Protein AF-A0A385SXF6-F1 (afdb_monomer_lite)

pLDDT: mean 89.98, std 8.84, range [36.78, 98.12]

Radius of gyration: 56.35 Å; chains: 1; bounding box: 109×33×153 Å

Organism: NCBI:txid2321403

Sequence (289 aa):
MGDSRAIEYFFLRTLLRISLAGASLILVSDIIFYMQDTLSIIIDVIIVGACGLSYLLMHKSYTTSVLITTGFTLSSMIWQCLAVPMNTTTSMAIILIVGFIFSVLLRGVLMRVMHGITCASIAGIFILQMQKPELRVAKEPSEVLTMGITYLVLYFILTYITWMLKSRYDTVNHALHNANQELVEKANEIEAQNEELLQGQENLNAMNRNLEQLVMDRTAKVHAQNEMLLKYTYTNAHHLRGPVARLLGLVNLYRMDQDNAAFFFEKVEDQAKEIDDVVRQINQELGSV

Structure (mmCIF, N/CA/C/O backbone):
data_AF-A0A385SXF6-F1
#
_entry.id   AF-A0A385SXF6-F1
#
loop_
_atom_site.group_PDB
_atom_site.id
_atom_site.type_symbol
_atom_site.label_atom_id
_atom_site.label_alt_id
_atom_site.label_comp_id
_atom_site.label_asym_id
_atom_site.label_entity_id
_atom_site.label_seq_id
_atom_site.pdbx_PDB_ins_code
_atom_site.Cartn_x
_atom_site.Cartn_y
_atom_site.Cartn_z
_atom_site.occupancy
_atom_site.B_iso_or_equiv
_atom_site.auth_seq_id
_atom_site.auth_comp_id
_atom_site.auth_asym_id
_atom_site.auth_atom_id
_atom_site.pdbx_PDB_model_num
ATOM 1 N N . MET A 1 1 ? -2.355 -12.869 4.656 1.00 36.78 1 MET A N 1
ATOM 2 C CA . MET A 1 1 ? -1.078 -12.577 3.965 1.00 36.78 1 MET A CA 1
ATOM 3 C C . MET A 1 1 ? -1.391 -11.684 2.778 1.00 36.78 1 MET A C 1
ATOM 5 O O . MET A 1 1 ? -1.778 -12.189 1.733 1.00 36.78 1 MET A O 1
ATOM 9 N N . GLY A 1 2 ? -1.342 -10.365 2.978 1.00 42.44 2 GLY A N 1
ATOM 10 C CA . GLY A 1 2 ? -1.499 -9.405 1.887 1.00 42.44 2 GLY A CA 1
ATOM 11 C C . GLY A 1 2 ? -0.372 -9.606 0.883 1.00 42.44 2 GLY A C 1
ATOM 12 O O . GLY A 1 2 ? 0.784 -9.767 1.276 1.00 42.44 2 GLY A O 1
ATOM 13 N N . ASP A 1 3 ? -0.723 -9.685 -0.395 1.00 53.28 3 ASP A N 1
ATOM 14 C CA . ASP A 1 3 ? 0.221 -9.922 -1.477 1.00 53.28 3 ASP A CA 1
ATOM 15 C C . ASP A 1 3 ? 1.226 -8.764 -1.527 1.00 53.28 3 ASP A C 1
ATOM 17 O O . ASP A 1 3 ? 0.946 -7.689 -2.060 1.00 53.28 3 ASP A O 1
ATOM 21 N N . SER A 1 4 ? 2.406 -8.971 -0.933 1.00 59.25 4 SER A N 1
ATOM 22 C CA . SER A 1 4 ? 3.493 -7.985 -0.856 1.00 59.25 4 SER A CA 1
ATOM 23 C C . SER A 1 4 ? 3.952 -7.496 -2.238 1.00 59.25 4 SER A C 1
ATOM 25 O O . SER A 1 4 ? 4.770 -6.580 -2.313 1.00 59.25 4 SER A O 1
ATOM 27 N N . ARG A 1 5 ? 3.450 -8.093 -3.329 1.00 67.25 5 ARG A N 1
ATOM 28 C CA . ARG A 1 5 ? 3.733 -7.706 -4.712 1.00 67.25 5 ARG A CA 1
ATOM 29 C C . ARG A 1 5 ? 2.516 -7.201 -5.483 1.00 67.25 5 ARG A C 1
ATOM 31 O O . ARG A 1 5 ? 2.652 -6.986 -6.682 1.00 67.25 5 ARG A O 1
ATOM 38 N N . ALA A 1 6 ? 1.365 -6.948 -4.855 1.00 75.88 6 ALA A N 1
ATOM 39 C CA . ALA A 1 6 ? 0.162 -6.498 -5.570 1.00 75.88 6 ALA A CA 1
ATOM 40 C C . ALA A 1 6 ? 0.419 -5.249 -6.439 1.00 75.88 6 ALA A C 1
ATOM 42 O O . ALA A 1 6 ? -0.020 -5.170 -7.585 1.00 75.88 6 ALA A O 1
ATOM 43 N N . ILE A 1 7 ? 1.198 -4.301 -5.914 1.00 80.69 7 ILE A N 1
ATOM 44 C CA . ILE A 1 7 ? 1.550 -3.045 -6.593 1.00 80.69 7 ILE A CA 1
ATOM 45 C C . ILE A 1 7 ? 2.581 -3.294 -7.699 1.00 80.69 7 ILE A C 1
ATOM 47 O O . ILE A 1 7 ? 2.426 -2.791 -8.807 1.00 80.69 7 ILE A O 1
ATOM 51 N N . GLU A 1 8 ? 3.604 -4.107 -7.431 1.00 86.94 8 GLU A N 1
ATOM 52 C CA . GLU A 1 8 ? 4.617 -4.491 -8.423 1.00 86.94 8 GLU A CA 1
ATOM 53 C C . GLU A 1 8 ? 3.977 -5.235 -9.608 1.00 86.94 8 GLU A C 1
ATOM 55 O O . GLU A 1 8 ? 4.247 -4.932 -10.771 1.00 86.94 8 GLU A O 1
ATOM 60 N N . TYR A 1 9 ? 3.053 -6.150 -9.320 1.00 89.00 9 TYR A N 1
ATOM 61 C CA . TYR A 1 9 ? 2.275 -6.883 -10.310 1.00 89.00 9 TYR A CA 1
ATOM 62 C C . TYR A 1 9 ? 1.346 -5.962 -11.111 1.00 89.00 9 TYR A C 1
ATOM 64 O O . TYR A 1 9 ? 1.304 -6.039 -12.341 1.00 89.00 9 TYR A O 1
ATOM 72 N N . PHE A 1 10 ? 0.628 -5.058 -10.435 1.00 89.38 10 PHE A N 1
ATOM 73 C CA . PHE A 1 10 ? -0.203 -4.044 -11.086 1.00 89.38 10 PHE A CA 1
ATOM 74 C C . PHE A 1 10 ? 0.621 -3.155 -12.026 1.00 89.38 10 PHE A C 1
ATOM 76 O O . PHE A 1 10 ? 0.218 -2.920 -13.172 1.00 89.38 10 PHE A O 1
ATOM 83 N N . PHE A 1 11 ? 1.790 -2.704 -11.568 1.00 90.25 11 PHE A N 1
ATOM 84 C CA . PHE A 1 11 ? 2.700 -1.886 -12.358 1.00 90.25 11 PHE A CA 1
ATOM 85 C C . PHE A 1 11 ? 3.204 -2.649 -13.582 1.00 90.25 11 PHE A C 1
ATOM 87 O O . PHE A 1 11 ? 3.072 -2.146 -14.693 1.00 90.25 11 PHE A O 1
ATOM 94 N N . LEU A 1 12 ? 3.701 -3.881 -13.416 1.00 93.12 12 LEU A N 1
ATOM 95 C CA . LEU A 1 12 ? 4.170 -4.707 -14.532 1.00 93.12 12 LEU A CA 1
ATOM 96 C C . LEU A 1 12 ? 3.063 -4.965 -15.559 1.00 93.12 12 LEU A C 1
ATOM 98 O O . LEU A 1 12 ? 3.300 -4.847 -16.759 1.00 93.12 12 LEU A O 1
ATOM 102 N N . ARG A 1 13 ? 1.844 -5.277 -15.112 1.00 93.62 13 ARG A N 1
ATOM 103 C CA . ARG A 1 13 ? 0.708 -5.508 -16.014 1.00 93.62 13 ARG A CA 1
ATOM 104 C C . ARG A 1 13 ? 0.369 -4.264 -16.829 1.00 93.62 13 ARG A C 1
ATOM 106 O O . ARG A 1 13 ? 0.098 -4.367 -18.025 1.00 93.62 13 ARG A O 1
ATOM 113 N N . THR A 1 14 ? 0.354 -3.105 -16.178 1.00 92.88 14 THR A N 1
ATOM 114 C CA . THR A 1 14 ? 0.066 -1.819 -16.823 1.00 92.88 14 THR A CA 1
ATOM 115 C C . THR A 1 14 ? 1.175 -1.456 -17.805 1.00 92.88 14 THR A C 1
ATOM 117 O O . THR A 1 14 ? 0.891 -1.140 -18.958 1.00 92.88 14 THR A O 1
ATOM 120 N N . LEU A 1 15 ? 2.430 -1.611 -17.380 1.00 94.00 15 LEU A N 1
ATOM 121 C CA . LEU A 1 15 ? 3.614 -1.403 -18.202 1.00 94.00 15 LEU A CA 1
ATOM 122 C C . LEU A 1 15 ? 3.579 -2.279 -19.455 1.00 94.00 15 LEU A C 1
ATOM 124 O O . LEU A 1 15 ? 3.678 -1.751 -20.550 1.00 94.00 15 LEU A O 1
ATOM 128 N N . LEU A 1 16 ? 3.375 -3.593 -19.325 1.00 93.94 16 LEU A N 1
ATOM 129 C CA . LEU A 1 16 ? 3.356 -4.507 -20.471 1.00 93.94 16 LEU A CA 1
ATOM 130 C C . LEU A 1 16 ? 2.253 -4.170 -21.474 1.00 93.94 16 LEU A C 1
ATOM 132 O O . LEU A 1 16 ? 2.480 -4.281 -22.672 1.00 93.94 16 LEU A O 1
ATOM 136 N N . ARG A 1 17 ? 1.076 -3.729 -21.017 1.00 93.81 17 ARG A N 1
ATOM 137 C CA . ARG A 1 17 ? -0.006 -3.299 -21.918 1.00 93.81 17 ARG A CA 1
ATOM 138 C C . ARG A 1 17 ? 0.375 -2.058 -22.714 1.00 93.81 17 ARG A C 1
ATOM 140 O O . ARG A 1 17 ? 0.174 -2.035 -23.925 1.00 93.81 17 ARG A O 1
ATOM 147 N N . ILE A 1 18 ? 0.924 -1.052 -22.034 1.00 94.31 18 ILE A N 1
ATOM 148 C CA . ILE A 1 18 ? 1.361 0.194 -22.670 1.00 94.31 18 ILE A CA 1
ATOM 149 C C . ILE A 1 18 ? 2.528 -0.088 -23.620 1.00 94.31 18 ILE A C 1
ATOM 151 O O . ILE A 1 18 ? 2.486 0.340 -24.768 1.00 94.31 18 ILE A O 1
ATOM 155 N N . SER A 1 19 ? 3.523 -0.861 -23.182 1.00 92.44 19 SER A N 1
ATOM 156 C CA . SER A 1 19 ? 4.685 -1.230 -23.993 1.00 92.44 19 SER A CA 1
ATOM 157 C C . SER A 1 19 ? 4.305 -2.076 -25.204 1.00 92.44 19 SER A C 1
ATOM 159 O O . SER A 1 19 ? 4.838 -1.836 -26.279 1.00 92.44 19 SER A O 1
ATOM 161 N N . LEU A 1 20 ? 3.367 -3.023 -25.079 1.00 94.19 20 LEU A N 1
ATOM 162 C CA . LEU A 1 20 ? 2.892 -3.819 -26.214 1.00 94.19 20 LEU A CA 1
ATOM 163 C C . LEU A 1 20 ? 2.184 -2.933 -27.245 1.00 94.19 20 LEU A C 1
ATOM 165 O O . LEU A 1 20 ? 2.472 -3.040 -28.434 1.00 94.19 20 LEU A O 1
ATOM 169 N N . ALA A 1 21 ? 1.290 -2.044 -26.801 1.00 94.00 21 ALA A N 1
ATOM 170 C CA . ALA A 1 21 ? 0.590 -1.119 -27.690 1.00 94.00 21 ALA A CA 1
ATOM 171 C C . ALA A 1 21 ? 1.564 -0.145 -28.373 1.00 94.00 21 ALA A C 1
ATOM 173 O O . ALA A 1 21 ? 1.519 0.015 -29.590 1.00 94.00 21 ALA A O 1
ATOM 174 N N . GLY A 1 22 ? 2.476 0.452 -27.601 1.00 92.69 22 GLY A N 1
ATOM 175 C CA . GLY A 1 22 ? 3.484 1.384 -28.099 1.00 92.69 22 GLY A CA 1
ATOM 176 C C . GLY A 1 22 ? 4.456 0.729 -29.077 1.00 92.69 22 GLY A C 1
ATOM 177 O O . GLY A 1 22 ? 4.603 1.212 -30.192 1.00 92.69 22 GLY A O 1
ATOM 178 N N . ALA A 1 23 ? 5.063 -0.402 -28.712 1.00 91.38 23 ALA A N 1
ATOM 179 C CA . ALA A 1 23 ? 6.002 -1.108 -29.584 1.00 91.38 23 ALA A CA 1
ATOM 180 C C . ALA A 1 23 ? 5.323 -1.648 -30.853 1.00 91.38 23 ALA A C 1
ATOM 182 O O . ALA A 1 23 ? 5.926 -1.631 -31.919 1.00 91.38 23 ALA A O 1
ATOM 183 N N . SER A 1 24 ? 4.050 -2.060 -30.777 1.00 93.19 24 SER A N 1
ATOM 184 C CA . SER A 1 24 ? 3.292 -2.458 -31.973 1.00 93.19 24 SER A CA 1
ATOM 185 C C . SER A 1 24 ? 3.036 -1.272 -32.906 1.00 93.19 24 SER A C 1
ATOM 187 O O . SER A 1 24 ? 3.092 -1.432 -34.121 1.00 93.19 24 SER A O 1
ATOM 189 N N . LEU A 1 25 ? 2.770 -0.081 -32.358 1.00 94.94 25 LEU A N 1
ATOM 190 C CA . LEU A 1 25 ? 2.603 1.138 -33.150 1.00 94.94 25 LEU A CA 1
ATOM 191 C C . LEU A 1 25 ? 3.907 1.521 -33.866 1.00 94.94 25 LEU A C 1
ATOM 193 O O . LEU A 1 25 ? 3.865 1.851 -35.048 1.00 94.94 25 LEU A O 1
ATOM 197 N N . ILE A 1 26 ? 5.042 1.452 -33.161 1.00 91.75 26 ILE A N 1
ATOM 198 C CA . ILE A 1 26 ? 6.368 1.733 -33.734 1.00 91.75 26 ILE A CA 1
ATOM 199 C C . ILE A 1 26 ? 6.670 0.723 -34.846 1.00 91.75 26 ILE A C 1
ATOM 201 O O . ILE A 1 26 ? 6.928 1.139 -35.969 1.00 91.75 26 ILE A O 1
ATOM 205 N N . LEU A 1 27 ? 6.464 -0.575 -34.596 1.00 93.62 27 LEU A N 1
ATOM 206 C CA . LEU A 1 27 ? 6.656 -1.621 -35.603 1.00 93.62 27 LEU A CA 1
ATOM 207 C C . LEU A 1 27 ? 5.829 -1.370 -36.873 1.00 93.62 27 LEU A C 1
ATOM 209 O O . LEU A 1 27 ? 6.327 -1.503 -37.988 1.00 93.62 27 LEU A O 1
ATOM 213 N N . VAL A 1 28 ? 4.551 -1.007 -36.723 1.00 94.56 28 VAL A N 1
ATOM 214 C CA . VAL A 1 28 ? 3.681 -0.689 -37.867 1.00 94.56 28 VAL A CA 1
ATOM 215 C C . VAL A 1 28 ? 4.173 0.560 -38.598 1.00 94.56 28 VAL A C 1
ATOM 217 O O . VAL A 1 28 ? 4.167 0.582 -39.827 1.00 94.56 28 VAL A O 1
ATOM 220 N N . SER A 1 29 ? 4.618 1.583 -37.866 1.00 93.00 29 SER A N 1
ATOM 221 C CA . SER A 1 29 ? 5.201 2.793 -38.450 1.00 93.00 29 SER A CA 1
ATOM 222 C C . SER A 1 29 ? 6.450 2.472 -39.273 1.00 93.00 29 SER A C 1
ATOM 224 O O . SER A 1 29 ? 6.536 2.887 -40.428 1.00 93.00 29 SER A O 1
ATOM 226 N N . ASP A 1 30 ? 7.376 1.684 -38.735 1.00 91.31 30 ASP A N 1
ATOM 227 C CA . ASP A 1 30 ? 8.623 1.325 -39.414 1.00 91.31 30 ASP A CA 1
ATOM 228 C C . ASP A 1 30 ? 8.365 0.453 -40.648 1.00 91.31 30 ASP A C 1
ATOM 230 O O . ASP A 1 30 ? 8.948 0.686 -41.708 1.00 91.31 30 ASP A O 1
ATOM 234 N N . ILE A 1 31 ? 7.400 -0.469 -40.575 1.00 92.38 31 ILE A N 1
ATOM 235 C CA . ILE A 1 31 ? 6.954 -1.252 -41.736 1.00 92.38 31 ILE A CA 1
ATOM 236 C C . ILE A 1 31 ? 6.303 -0.368 -42.810 1.00 92.38 31 ILE A C 1
ATOM 238 O O . ILE A 1 31 ? 6.385 -0.701 -43.983 1.00 92.38 31 ILE A O 1
ATOM 242 N N . ILE A 1 32 ? 5.637 0.736 -42.472 1.00 93.81 32 ILE A N 1
ATOM 243 C CA . ILE A 1 32 ? 4.975 1.583 -43.482 1.00 93.81 32 ILE A CA 1
ATOM 244 C C . ILE A 1 32 ? 5.952 2.591 -44.091 1.00 93.81 32 ILE A C 1
ATOM 246 O O . ILE A 1 32 ? 5.978 2.772 -45.308 1.00 93.81 32 ILE A O 1
ATOM 250 N N . PHE A 1 33 ? 6.739 3.264 -43.253 1.00 91.69 33 PHE A N 1
ATOM 251 C CA . PHE A 1 33 ? 7.532 4.428 -43.653 1.00 91.69 33 PHE A CA 1
ATOM 252 C C . PHE A 1 33 ? 9.008 4.108 -43.903 1.00 91.69 33 PHE A C 1
ATOM 254 O O . PHE A 1 33 ? 9.657 4.821 -44.667 1.00 91.69 33 PHE A O 1
ATOM 261 N N . TYR A 1 34 ? 9.533 3.032 -43.312 1.00 89.25 34 TYR A N 1
ATOM 262 C CA . TYR A 1 34 ? 10.961 2.711 -43.308 1.00 89.25 34 TYR A CA 1
ATOM 263 C C . TYR A 1 34 ? 11.238 1.240 -43.658 1.00 89.25 34 TYR A C 1
ATOM 265 O O . TYR A 1 34 ? 12.159 0.634 -43.122 1.00 89.25 34 TYR A O 1
ATOM 273 N N . MET A 1 35 ? 10.507 0.670 -44.629 1.00 85.31 35 MET A N 1
ATOM 274 C CA . MET A 1 35 ? 10.651 -0.741 -45.056 1.00 85.31 35 MET A CA 1
ATOM 275 C C . MET A 1 35 ? 12.080 -1.190 -45.395 1.00 85.31 35 MET A C 1
ATOM 277 O O . MET A 1 35 ? 12.369 -2.384 -45.391 1.00 85.31 35 MET A O 1
ATOM 281 N N . GLN A 1 36 ? 12.959 -0.251 -45.746 1.00 85.81 36 GLN A N 1
ATOM 282 C CA . GLN A 1 36 ? 14.352 -0.526 -46.096 1.00 85.81 36 GLN A CA 1
ATOM 283 C C . GLN A 1 36 ? 15.254 -0.695 -44.861 1.00 85.81 36 GLN A C 1
ATOM 285 O O . GLN A 1 36 ? 16.308 -1.321 -44.975 1.00 85.81 36 GLN A O 1
ATOM 290 N N . ASP A 1 37 ? 14.855 -0.191 -43.688 1.00 85.31 37 ASP A N 1
ATOM 291 C CA . ASP A 1 37 ? 15.590 -0.363 -42.432 1.00 85.31 37 ASP A CA 1
ATOM 292 C C . ASP A 1 37 ? 15.218 -1.695 -41.764 1.00 85.31 37 ASP A C 1
ATOM 294 O O . ASP A 1 37 ? 14.477 -1.781 -40.782 1.00 85.31 37 ASP A O 1
ATOM 298 N N . THR A 1 38 ? 15.758 -2.779 -42.322 1.00 88.12 38 THR A N 1
ATOM 299 C CA . THR A 1 38 ? 15.501 -4.136 -41.828 1.00 88.12 38 THR A CA 1
ATOM 300 C C . THR A 1 38 ? 15.960 -4.342 -40.385 1.00 88.12 38 THR A C 1
ATOM 302 O O . THR A 1 38 ? 15.418 -5.200 -39.695 1.00 88.12 38 THR A O 1
ATOM 305 N N . LEU A 1 39 ? 16.967 -3.592 -39.921 1.00 87.75 39 LEU A N 1
ATOM 306 C CA . LEU A 1 39 ? 17.518 -3.763 -38.578 1.00 87.75 39 LEU A CA 1
ATOM 307 C C . LEU A 1 39 ? 16.554 -3.225 -37.516 1.00 87.75 39 LEU A C 1
ATOM 309 O O . LEU A 1 39 ? 16.293 -3.930 -36.540 1.00 87.75 39 LEU A O 1
ATOM 313 N N . SER A 1 40 ? 15.999 -2.028 -37.721 1.00 87.44 40 SER A N 1
ATOM 314 C CA . SER A 1 40 ? 15.024 -1.434 -36.796 1.00 87.44 40 SER A CA 1
ATOM 315 C C . SER A 1 40 ? 13.739 -2.269 -36.721 1.00 87.44 40 SER A C 1
ATOM 317 O O . SER A 1 40 ? 13.302 -2.621 -35.626 1.00 87.44 40 SER A O 1
ATOM 319 N N . ILE A 1 41 ? 13.240 -2.762 -37.864 1.00 90.12 41 ILE A N 1
ATOM 320 C CA . ILE A 1 41 ? 12.071 -3.660 -37.908 1.00 90.12 41 ILE A CA 1
ATOM 321 C C . ILE A 1 41 ? 12.320 -4.956 -37.115 1.00 90.12 41 ILE A C 1
ATOM 323 O O . ILE A 1 41 ? 11.453 -5.403 -36.364 1.00 90.12 41 ILE A O 1
ATOM 327 N N . ILE A 1 42 ? 13.500 -5.577 -37.248 1.00 92.19 42 ILE A N 1
ATOM 328 C CA . ILE A 1 42 ? 13.834 -6.800 -36.495 1.00 92.19 42 ILE A CA 1
ATOM 329 C C . ILE A 1 42 ? 13.851 -6.527 -34.986 1.00 92.19 42 ILE A C 1
ATOM 331 O O . ILE A 1 42 ? 13.328 -7.334 -34.214 1.00 92.19 42 ILE A O 1
ATOM 335 N N . ILE A 1 43 ? 14.435 -5.404 -34.561 1.00 92.12 43 ILE A N 1
ATOM 336 C CA . ILE A 1 43 ? 14.477 -5.001 -33.151 1.00 92.12 43 ILE A CA 1
ATOM 337 C C . ILE A 1 43 ? 13.061 -4.835 -32.598 1.00 92.12 43 ILE A C 1
ATOM 339 O O . ILE A 1 43 ? 12.749 -5.389 -31.542 1.00 92.12 43 ILE A O 1
ATOM 343 N N . ASP A 1 44 ? 12.185 -4.152 -33.327 1.00 92.25 44 ASP A N 1
ATOM 344 C CA . ASP A 1 44 ? 10.805 -3.939 -32.904 1.00 92.25 44 ASP A CA 1
ATOM 345 C C . ASP A 1 44 ? 10.021 -5.249 -32.798 1.00 92.25 44 ASP A C 1
ATOM 347 O O . ASP A 1 44 ? 9.320 -5.471 -31.807 1.00 92.25 44 ASP A O 1
ATOM 351 N N . VAL A 1 45 ? 10.195 -6.174 -33.750 1.00 94.44 45 VAL A N 1
ATOM 352 C CA . VAL A 1 45 ? 9.601 -7.521 -33.673 1.00 94.44 45 VAL A CA 1
ATOM 353 C C . VAL A 1 45 ? 10.077 -8.262 -32.421 1.00 94.44 45 VAL A C 1
ATOM 355 O O . VAL A 1 45 ? 9.263 -8.879 -31.727 1.00 94.44 45 VAL A O 1
ATOM 358 N N . ILE A 1 46 ? 11.372 -8.186 -32.094 1.00 94.62 46 ILE A N 1
ATOM 359 C CA . ILE A 1 46 ? 11.933 -8.807 -30.885 1.00 94.62 46 ILE A CA 1
ATOM 360 C C . ILE A 1 46 ? 11.317 -8.188 -29.625 1.00 94.62 46 ILE A C 1
ATOM 362 O O . ILE A 1 46 ? 10.919 -8.922 -28.717 1.00 94.62 46 ILE A O 1
ATOM 366 N N . ILE A 1 47 ? 11.199 -6.860 -29.559 1.00 94.31 47 ILE A N 1
ATOM 367 C CA . ILE A 1 47 ? 10.649 -6.152 -28.394 1.00 94.31 47 ILE A CA 1
ATOM 368 C C . ILE A 1 47 ? 9.157 -6.453 -28.214 1.00 94.31 47 ILE A C 1
ATOM 370 O O . ILE A 1 47 ? 8.724 -6.753 -27.097 1.00 94.31 47 ILE A O 1
ATOM 374 N N . VAL A 1 48 ? 8.367 -6.427 -29.291 1.00 96.12 48 VAL A N 1
ATOM 375 C CA . VAL A 1 48 ? 6.939 -6.787 -29.262 1.00 96.12 48 VAL A CA 1
ATOM 376 C C . VAL A 1 48 ? 6.769 -8.245 -28.834 1.00 96.12 48 VAL A C 1
ATOM 378 O O . VAL A 1 48 ? 5.966 -8.535 -27.943 1.00 96.12 48 VAL A O 1
ATOM 381 N N . GLY A 1 49 ? 7.565 -9.157 -29.400 1.00 94.56 49 GLY A N 1
ATOM 382 C CA . GLY A 1 49 ? 7.566 -10.573 -29.037 1.00 94.56 49 GLY A CA 1
ATOM 383 C C . GLY A 1 49 ? 7.918 -10.804 -27.566 1.00 94.56 49 GLY A C 1
ATOM 384 O O . GLY A 1 49 ? 7.219 -11.548 -26.875 1.00 94.56 49 GLY A O 1
ATOM 385 N N . ALA A 1 50 ? 8.941 -10.116 -27.053 1.00 94.56 50 ALA A N 1
ATOM 386 C CA . ALA A 1 50 ? 9.331 -10.182 -25.647 1.00 94.56 50 ALA A CA 1
ATOM 387 C C . ALA A 1 50 ? 8.238 -9.633 -24.716 1.00 94.56 50 ALA A C 1
ATOM 389 O O . ALA A 1 50 ? 7.937 -10.254 -23.698 1.00 94.56 50 ALA A O 1
ATOM 390 N N . CYS A 1 51 ? 7.598 -8.510 -25.066 1.00 94.56 51 CYS A N 1
ATOM 391 C CA . CYS A 1 51 ? 6.457 -7.970 -24.320 1.00 94.56 51 CYS A CA 1
ATOM 392 C C . CYS A 1 51 ? 5.274 -8.951 -24.295 1.00 94.56 51 CYS A C 1
ATOM 394 O O . CYS A 1 51 ? 4.694 -9.186 -23.232 1.00 94.56 51 CYS A O 1
ATOM 396 N N . GLY A 1 52 ? 4.937 -9.557 -25.438 1.00 93.75 52 GLY A N 1
ATOM 397 C CA . GLY A 1 52 ? 3.860 -10.543 -25.550 1.00 93.75 52 GLY A CA 1
ATOM 398 C C . GLY A 1 52 ? 4.136 -11.807 -24.734 1.00 93.75 52 GLY A C 1
ATOM 399 O O . GLY A 1 52 ? 3.294 -12.230 -23.940 1.00 93.75 52 GLY A O 1
ATOM 400 N N . LEU A 1 53 ? 5.340 -12.372 -24.860 1.00 94.62 53 LEU A N 1
ATOM 401 C CA . LEU A 1 53 ? 5.764 -13.545 -24.093 1.00 94.62 53 LEU A CA 1
ATOM 402 C C . LEU A 1 53 ? 5.744 -13.268 -22.585 1.00 94.62 53 LEU A C 1
ATOM 404 O O . LEU A 1 53 ? 5.233 -14.076 -21.808 1.00 94.62 53 LEU A O 1
ATOM 408 N N . SER A 1 54 ? 6.251 -12.111 -22.167 1.00 95.00 54 SER A N 1
ATOM 409 C CA . SER A 1 54 ? 6.209 -11.696 -20.768 1.00 95.00 54 SER A CA 1
ATOM 410 C C . SER A 1 54 ? 4.790 -11.520 -20.250 1.00 95.00 54 SER A C 1
ATOM 412 O O . SER A 1 54 ? 4.486 -12.000 -19.162 1.00 95.00 54 SER A O 1
ATOM 414 N N . TYR A 1 55 ? 3.884 -10.929 -21.034 1.00 94.31 55 TYR A N 1
ATOM 415 C CA . TYR A 1 55 ? 2.479 -10.792 -20.643 1.00 94.31 55 TYR A CA 1
ATOM 416 C C . TYR A 1 55 ? 1.816 -12.149 -20.372 1.00 94.31 55 TYR A C 1
ATOM 418 O O . TYR A 1 55 ? 1.082 -12.289 -19.393 1.00 94.31 55 TYR A O 1
ATOM 426 N N . LEU A 1 56 ? 2.127 -13.169 -21.179 1.00 92.69 56 LEU A N 1
ATOM 427 C CA . LEU A 1 56 ? 1.639 -14.536 -20.968 1.00 92.69 56 LEU A CA 1
ATOM 428 C C . LEU A 1 56 ? 2.262 -15.192 -19.726 1.00 92.69 56 LEU A C 1
ATOM 430 O O . LEU A 1 56 ? 1.569 -15.850 -18.948 1.00 92.69 56 LEU A O 1
ATOM 434 N N . LEU A 1 57 ? 3.568 -15.009 -19.517 1.00 91.94 57 LEU A N 1
ATOM 435 C CA . LEU A 1 57 ? 4.304 -15.625 -18.410 1.00 91.94 57 LEU A CA 1
ATOM 436 C C . LEU A 1 57 ? 4.106 -14.920 -17.064 1.00 91.94 57 LEU A C 1
ATOM 438 O O . LEU A 1 57 ? 4.386 -15.527 -16.029 1.00 91.94 57 LEU A O 1
ATOM 442 N N . MET A 1 58 ? 3.601 -13.685 -17.055 1.00 90.75 58 MET A N 1
ATOM 443 C CA . MET A 1 58 ? 3.407 -12.874 -15.851 1.00 90.75 58 MET A CA 1
ATOM 444 C C . MET A 1 58 ? 2.568 -13.592 -14.786 1.00 90.75 58 MET A C 1
ATOM 446 O O . MET A 1 58 ? 2.895 -13.519 -13.602 1.00 90.75 58 MET A O 1
ATOM 450 N N . HIS A 1 59 ? 1.538 -14.337 -15.202 1.00 86.31 59 HIS A N 1
ATOM 451 C CA . HIS A 1 59 ? 0.690 -15.120 -14.298 1.00 86.31 59 HIS A CA 1
ATOM 452 C C . HIS A 1 59 ? 1.413 -16.323 -13.672 1.00 86.31 59 HIS A C 1
ATOM 454 O O . HIS A 1 59 ? 1.067 -16.734 -12.568 1.00 86.31 59 HIS A O 1
ATOM 460 N N . LYS A 1 60 ? 2.411 -16.894 -14.362 1.00 89.00 60 LYS A N 1
ATOM 461 C CA . LYS A 1 60 ? 3.175 -18.057 -13.884 1.00 89.00 60 LYS A CA 1
ATOM 462 C C . LYS A 1 60 ? 4.361 -17.639 -13.018 1.00 89.00 60 LYS A C 1
ATOM 464 O O . LYS A 1 60 ? 4.626 -18.255 -11.992 1.00 89.00 60 LYS A O 1
ATOM 469 N N . SER A 1 61 ? 5.106 -16.625 -13.453 1.00 89.94 61 SER A N 1
ATOM 470 C CA . SER A 1 61 ? 6.260 -16.096 -12.730 1.00 89.94 61 SER A CA 1
ATOM 471 C C . SER A 1 61 ? 6.477 -14.624 -13.066 1.00 89.94 61 SER A C 1
ATOM 473 O O . SER A 1 61 ? 7.008 -14.273 -14.123 1.00 89.94 61 SER A O 1
ATOM 475 N N . TYR A 1 62 ? 6.130 -13.765 -12.107 1.00 91.94 62 TYR A N 1
ATOM 476 C CA . TYR A 1 62 ? 6.362 -12.322 -12.167 1.00 91.94 62 TYR A CA 1
ATOM 477 C C . TYR A 1 62 ? 7.831 -11.988 -12.471 1.00 91.94 62 TYR A C 1
ATOM 479 O O . TYR A 1 62 ? 8.129 -11.254 -13.409 1.00 91.94 62 TYR A O 1
ATOM 487 N N . THR A 1 63 ? 8.769 -12.576 -11.721 1.00 92.12 63 THR A N 1
ATOM 488 C CA . THR A 1 63 ? 10.199 -12.268 -11.860 1.00 92.12 63 THR A CA 1
ATOM 489 C C . THR A 1 63 ? 10.720 -12.646 -13.246 1.00 92.12 63 THR A C 1
ATOM 491 O O . THR A 1 63 ? 11.478 -11.891 -13.851 1.00 92.12 63 THR A O 1
ATOM 494 N N . THR A 1 64 ? 10.288 -13.795 -13.773 1.00 92.50 64 THR A N 1
ATOM 495 C CA . THR A 1 64 ? 10.679 -14.253 -15.113 1.00 92.50 64 THR A CA 1
ATOM 496 C C . THR A 1 64 ? 10.129 -13.328 -16.195 1.00 92.50 64 THR A C 1
ATOM 498 O O . THR A 1 64 ? 10.860 -12.984 -17.117 1.00 92.50 64 THR A O 1
ATOM 501 N N . SER A 1 65 ? 8.884 -12.865 -16.056 1.00 94.00 65 SER A N 1
ATOM 502 C CA . SER A 1 65 ? 8.289 -11.889 -16.974 1.00 94.00 65 SER A CA 1
ATOM 503 C C . SER A 1 65 ? 9.099 -10.589 -17.035 1.00 94.00 65 SER A C 1
ATOM 505 O O . SER A 1 65 ? 9.390 -10.097 -18.125 1.00 94.00 65 SER A O 1
ATOM 507 N N . VAL A 1 66 ? 9.501 -10.040 -15.881 1.00 95.19 66 VAL A N 1
ATOM 508 C CA . VAL A 1 66 ? 10.322 -8.816 -15.830 1.00 95.19 66 VAL A CA 1
ATOM 509 C C . VAL A 1 66 ? 11.667 -9.037 -16.517 1.00 95.19 66 VAL A C 1
ATOM 511 O O . VAL A 1 66 ? 12.073 -8.216 -17.337 1.00 95.19 66 VAL A O 1
ATOM 514 N N . LEU A 1 67 ? 12.350 -10.145 -16.209 1.00 95.25 67 LEU A N 1
ATOM 515 C CA . LEU A 1 67 ? 13.654 -10.471 -16.792 1.00 95.25 67 LEU A CA 1
ATOM 516 C C . LEU A 1 67 ? 13.601 -10.650 -18.308 1.00 95.25 67 LEU A C 1
ATOM 518 O O . LEU A 1 67 ? 14.502 -10.180 -18.992 1.00 95.25 67 LEU A O 1
ATOM 522 N N . ILE A 1 68 ? 12.561 -11.302 -18.834 1.00 95.12 68 ILE 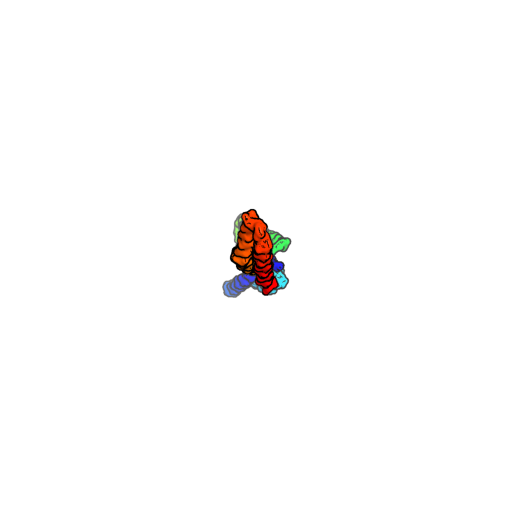A N 1
ATOM 523 C CA . ILE A 1 68 ? 12.407 -11.483 -20.280 1.00 95.12 68 ILE A CA 1
ATOM 524 C C . ILE A 1 68 ? 12.245 -10.121 -20.950 1.00 95.12 68 ILE A C 1
ATOM 526 O O . ILE A 1 68 ? 13.051 -9.779 -21.809 1.00 95.12 68 ILE A O 1
ATOM 530 N N . THR A 1 69 ? 11.275 -9.303 -20.529 1.00 94.81 69 THR A N 1
ATOM 531 C CA . THR A 1 69 ? 11.045 -8.012 -21.196 1.00 94.81 69 THR A CA 1
ATOM 532 C C . THR A 1 69 ? 12.280 -7.132 -21.105 1.00 94.81 69 THR A C 1
ATOM 534 O O . THR A 1 69 ? 12.793 -6.700 -22.129 1.00 94.81 69 THR A O 1
ATOM 537 N N . THR A 1 70 ? 12.794 -6.915 -19.892 1.00 95.19 70 THR A N 1
ATOM 538 C CA . THR A 1 70 ? 13.912 -5.991 -19.670 1.00 95.19 70 THR A CA 1
ATOM 539 C C . THR A 1 70 ? 15.224 -6.506 -20.259 1.00 95.19 70 THR A C 1
ATOM 541 O O . THR A 1 70 ? 16.004 -5.714 -20.781 1.00 95.19 70 THR A O 1
ATOM 544 N N . GLY A 1 71 ? 15.467 -7.818 -20.236 1.00 95.62 71 GLY A N 1
ATOM 545 C CA . GLY A 1 71 ? 16.670 -8.427 -20.799 1.00 95.62 71 GLY A CA 1
ATOM 546 C C . GLY A 1 71 ? 16.700 -8.378 -22.326 1.00 95.62 71 GLY A C 1
ATOM 547 O O . GLY A 1 71 ? 17.725 -8.002 -22.899 1.00 95.62 71 GLY A O 1
ATOM 548 N N . PHE A 1 72 ? 15.581 -8.691 -22.991 1.00 95.75 72 PHE A N 1
ATOM 549 C CA . PHE A 1 72 ? 15.486 -8.608 -24.453 1.00 95.75 72 PHE A CA 1
ATOM 550 C C . PHE A 1 72 ? 15.545 -7.160 -24.943 1.00 95.75 72 PHE A C 1
ATOM 552 O O . PHE A 1 72 ? 16.274 -6.884 -25.896 1.00 95.75 72 PHE A O 1
ATOM 559 N N . THR A 1 73 ? 14.861 -6.222 -24.277 1.00 95.06 73 THR A N 1
ATOM 560 C CA . THR A 1 73 ? 14.959 -4.797 -24.633 1.00 95.06 73 THR A CA 1
ATOM 561 C C . THR A 1 73 ? 16.380 -4.279 -24.438 1.00 95.06 73 THR A C 1
ATOM 563 O O . THR A 1 73 ? 16.920 -3.639 -25.333 1.00 95.06 73 THR A O 1
ATOM 566 N N . LEU A 1 74 ? 17.024 -4.602 -23.309 1.00 95.69 74 LEU A N 1
ATOM 567 C CA . LEU A 1 74 ? 18.395 -4.174 -23.028 1.00 95.69 74 LEU A CA 1
ATOM 568 C C . LEU A 1 74 ? 19.371 -4.723 -24.078 1.00 95.69 74 LEU A C 1
ATOM 570 O O . LEU A 1 74 ? 20.151 -3.964 -24.644 1.00 95.69 74 LEU A O 1
ATOM 574 N N . SER A 1 75 ? 19.286 -6.019 -24.386 1.00 95.44 75 SER A N 1
ATOM 575 C CA . SER A 1 75 ? 20.155 -6.665 -25.379 1.00 95.44 75 SER A CA 1
ATOM 576 C C . SER A 1 75 ? 19.957 -6.083 -26.781 1.00 95.44 75 SER A C 1
ATOM 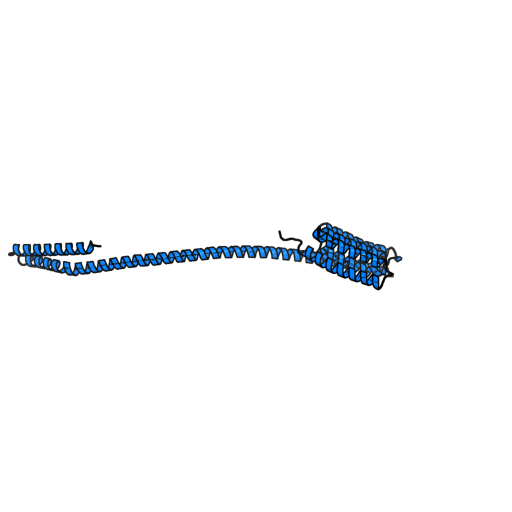578 O O . SER A 1 75 ? 20.937 -5.829 -27.480 1.00 95.44 75 SER A O 1
ATOM 580 N N . SER A 1 76 ? 18.707 -5.813 -27.172 1.00 94.06 76 SER A N 1
ATOM 581 C CA . SER A 1 76 ? 18.385 -5.231 -28.482 1.00 94.06 76 SER A CA 1
ATOM 582 C C . SER A 1 76 ? 18.924 -3.805 -28.618 1.00 94.06 76 SER A C 1
ATOM 584 O O . SER A 1 76 ? 19.512 -3.469 -29.642 1.00 94.06 76 SER A O 1
ATOM 586 N N . MET A 1 77 ? 18.809 -2.984 -27.568 1.00 94.25 77 MET A N 1
ATOM 587 C CA . MET A 1 77 ? 19.342 -1.614 -27.569 1.00 94.25 77 MET A CA 1
ATOM 588 C C . MET A 1 77 ? 20.872 -1.569 -27.543 1.00 94.25 77 MET A C 1
ATOM 590 O O . MET A 1 77 ? 21.472 -0.719 -28.199 1.00 94.25 77 MET A O 1
ATOM 594 N N . ILE A 1 78 ? 21.522 -2.493 -26.825 1.00 93.75 78 ILE A N 1
ATOM 595 C CA . ILE A 1 78 ? 22.987 -2.627 -26.855 1.00 93.75 78 ILE A CA 1
ATOM 596 C C . ILE A 1 78 ? 23.448 -2.984 -28.270 1.00 93.75 78 ILE A C 1
ATOM 598 O O . ILE A 1 78 ? 24.385 -2.373 -28.782 1.00 93.75 78 ILE A O 1
ATOM 602 N N . TRP A 1 79 ? 22.769 -3.933 -28.920 1.00 93.62 79 TRP A N 1
ATOM 603 C CA . TRP A 1 79 ? 23.061 -4.294 -30.304 1.00 93.62 79 TRP A CA 1
ATOM 604 C C . TRP A 1 79 ? 22.868 -3.107 -31.256 1.00 93.62 79 TRP A C 1
ATOM 606 O O . TRP A 1 79 ? 23.748 -2.832 -32.068 1.00 93.62 79 TRP A O 1
ATOM 616 N N . GLN A 1 80 ? 21.773 -2.351 -31.114 1.00 91.31 80 GLN A N 1
ATOM 617 C CA . GLN A 1 80 ? 21.495 -1.176 -31.946 1.00 91.31 80 GLN A CA 1
ATOM 618 C C . GLN A 1 80 ? 22.572 -0.093 -31.813 1.00 91.31 80 GLN A C 1
ATOM 620 O O . GLN A 1 80 ? 23.008 0.448 -32.826 1.00 91.31 80 GLN A O 1
ATOM 625 N N . CYS A 1 81 ? 23.062 0.165 -30.594 1.00 90.19 81 CYS A N 1
ATOM 626 C CA . CYS A 1 81 ? 24.161 1.110 -30.357 1.00 90.19 81 CYS A CA 1
ATOM 627 C C . CYS A 1 81 ? 25.449 0.721 -31.094 1.00 90.19 81 CYS A C 1
ATOM 629 O O . CYS A 1 81 ? 26.210 1.594 -31.504 1.00 90.19 81 CYS A O 1
ATOM 631 N N . LEU A 1 82 ? 25.722 -0.581 -31.219 1.00 88.38 82 LEU A N 1
ATOM 632 C CA . LEU A 1 82 ? 26.930 -1.087 -31.872 1.00 88.38 82 LEU A CA 1
ATOM 633 C C . LEU A 1 82 ? 26.775 -1.177 -33.393 1.00 88.38 82 LEU A C 1
ATOM 635 O O . LEU A 1 82 ? 27.745 -0.960 -34.112 1.00 88.38 82 LEU A O 1
ATOM 639 N N . ALA A 1 83 ? 25.576 -1.501 -33.879 1.00 88.94 83 ALA A N 1
ATOM 640 C CA . ALA A 1 83 ? 25.308 -1.670 -35.303 1.00 88.94 83 ALA A CA 1
ATOM 641 C C . ALA A 1 83 ? 25.069 -0.336 -36.028 1.00 88.94 83 ALA A C 1
ATOM 643 O O . ALA A 1 83 ? 25.485 -0.183 -37.174 1.00 88.94 83 ALA A O 1
ATOM 644 N N . VAL A 1 84 ? 24.406 0.627 -35.374 1.00 88.19 84 VAL A N 1
ATOM 645 C CA . VAL A 1 84 ? 24.017 1.911 -35.975 1.00 88.19 84 VAL A CA 1
ATOM 646 C C . VAL A 1 84 ? 24.377 3.065 -35.027 1.00 88.19 84 VAL A C 1
ATOM 648 O O . VAL A 1 84 ? 23.540 3.503 -34.233 1.00 88.19 84 VAL A O 1
ATOM 651 N N . PRO A 1 85 ? 25.608 3.609 -35.112 1.00 81.81 85 PRO A N 1
ATOM 652 C CA . PRO A 1 85 ? 26.101 4.639 -34.192 1.00 81.81 85 PRO A CA 1
ATOM 653 C C . PRO A 1 85 ? 25.222 5.890 -34.085 1.00 81.81 85 PRO A C 1
ATOM 655 O O . PRO A 1 85 ? 25.082 6.445 -32.995 1.00 81.81 85 PRO A O 1
ATOM 658 N N . MET A 1 86 ? 24.573 6.306 -35.179 1.00 81.94 86 MET A N 1
ATOM 659 C CA . MET A 1 86 ? 23.671 7.470 -35.203 1.00 81.94 86 MET A CA 1
ATOM 660 C C . MET A 1 86 ? 22.454 7.312 -34.276 1.00 81.94 86 MET A C 1
ATOM 662 O O . MET A 1 86 ? 21.924 8.306 -33.787 1.00 81.94 86 MET A O 1
ATOM 666 N N . ASN A 1 87 ? 22.056 6.074 -33.970 1.00 85.75 87 ASN A N 1
ATOM 667 C CA . ASN A 1 87 ? 20.919 5.765 -33.099 1.00 85.75 87 ASN A CA 1
ATOM 668 C C . ASN A 1 87 ? 21.339 5.564 -31.632 1.00 85.75 87 ASN A C 1
ATOM 670 O O . ASN A 1 87 ? 20.520 5.177 -30.796 1.00 85.75 87 ASN A O 1
ATOM 674 N N . THR A 1 88 ? 22.606 5.820 -31.281 1.00 88.19 88 THR A N 1
ATOM 675 C CA . THR A 1 88 ? 23.109 5.622 -29.910 1.00 88.19 88 THR A CA 1
ATOM 676 C C . THR A 1 88 ? 22.320 6.458 -28.901 1.00 88.19 88 THR A C 1
ATOM 678 O O . THR A 1 88 ? 21.949 5.954 -27.846 1.00 88.19 88 THR A O 1
ATOM 681 N N . THR A 1 89 ? 22.010 7.719 -29.209 1.00 89.62 89 THR A N 1
ATOM 682 C CA . THR A 1 89 ? 21.324 8.630 -28.274 1.00 89.62 89 THR A CA 1
ATOM 683 C C . THR A 1 89 ? 19.923 8.136 -27.897 1.00 89.62 89 THR A C 1
ATOM 685 O O . THR A 1 89 ? 19.559 8.146 -26.718 1.00 89.62 89 THR A O 1
ATOM 688 N N . THR A 1 90 ? 19.142 7.670 -28.877 1.00 90.44 90 THR A N 1
ATOM 689 C CA . THR A 1 90 ? 17.789 7.129 -28.660 1.00 90.44 90 THR A CA 1
ATOM 690 C C . THR A 1 90 ? 17.842 5.783 -27.942 1.00 90.44 90 THR A C 1
ATOM 692 O O . THR A 1 90 ? 17.135 5.582 -26.954 1.00 90.44 90 THR A O 1
ATOM 695 N N . SER A 1 91 ? 18.754 4.903 -28.358 1.00 92.88 91 SER A N 1
ATOM 696 C CA . SER A 1 91 ? 18.976 3.598 -27.726 1.00 92.88 91 SER A CA 1
ATOM 697 C C . SER A 1 91 ? 19.383 3.743 -26.253 1.00 92.88 91 SER A C 1
ATOM 699 O O . SER A 1 91 ? 18.866 3.039 -25.386 1.00 92.88 91 SER A O 1
ATOM 701 N N . MET A 1 92 ? 20.245 4.713 -25.931 1.00 94.06 92 MET A N 1
ATOM 702 C CA . MET A 1 92 ? 20.660 5.002 -24.555 1.00 94.06 92 MET A CA 1
ATOM 703 C C . MET A 1 92 ? 19.503 5.501 -23.687 1.00 94.06 92 MET A C 1
ATOM 705 O O . MET A 1 92 ? 19.390 5.090 -22.532 1.00 94.06 92 MET A O 1
ATOM 709 N N . ALA A 1 93 ? 18.609 6.336 -24.226 1.00 94.25 93 ALA A N 1
ATOM 710 C CA . ALA A 1 93 ? 17.412 6.755 -23.499 1.00 94.25 93 ALA A CA 1
ATOM 711 C C . ALA A 1 93 ? 16.527 5.550 -23.129 1.00 94.25 93 ALA A C 1
ATOM 713 O O . ALA A 1 93 ? 16.061 5.453 -21.993 1.00 94.25 93 ALA A O 1
ATOM 714 N N . ILE A 1 94 ? 16.364 4.585 -24.042 1.00 94.06 94 ILE A N 1
ATOM 715 C CA . ILE A 1 94 ? 15.617 3.347 -23.775 1.00 94.06 94 ILE A CA 1
ATOM 716 C C . ILE A 1 94 ? 16.336 2.491 -22.723 1.00 94.06 94 ILE A C 1
ATOM 718 O O . ILE A 1 94 ? 15.685 1.989 -21.809 1.00 94.06 94 ILE A O 1
ATOM 722 N N . ILE A 1 95 ? 17.668 2.376 -22.774 1.00 96.25 95 ILE A N 1
ATOM 723 C CA . ILE A 1 95 ? 18.457 1.671 -21.747 1.00 96.25 95 ILE A CA 1
ATOM 724 C C . ILE A 1 95 ? 18.230 2.283 -20.355 1.00 96.25 95 ILE A C 1
ATOM 726 O O . ILE A 1 95 ? 18.037 1.541 -19.390 1.00 96.25 95 ILE A O 1
ATOM 730 N N . LEU A 1 96 ? 18.190 3.617 -20.235 1.00 96.62 96 LEU A N 1
ATOM 731 C CA . LEU A 1 96 ? 17.884 4.289 -18.966 1.00 96.62 96 LEU A CA 1
ATOM 732 C C . LEU A 1 96 ? 16.467 3.969 -18.469 1.00 96.62 96 LEU A C 1
ATOM 734 O O . LEU A 1 96 ? 16.285 3.684 -17.283 1.00 96.62 96 LEU A O 1
ATOM 738 N N . ILE A 1 97 ? 15.472 3.976 -19.363 1.00 95.06 97 ILE A N 1
ATOM 739 C CA . ILE A 1 97 ? 14.080 3.635 -19.031 1.00 95.06 97 ILE A CA 1
ATOM 740 C C . ILE A 1 97 ? 13.978 2.177 -18.567 1.00 95.06 97 ILE A C 1
ATOM 742 O O . ILE A 1 97 ? 13.347 1.892 -17.550 1.00 95.06 97 ILE A O 1
ATOM 746 N N . VAL A 1 98 ? 14.636 1.247 -19.261 1.00 95.56 98 VAL A N 1
ATOM 747 C CA . VAL A 1 98 ? 14.701 -0.168 -18.861 1.00 95.56 98 VAL A CA 1
ATOM 748 C C . VAL A 1 98 ? 15.381 -0.311 -17.495 1.00 95.56 98 VAL A C 1
ATOM 750 O O . VAL A 1 98 ? 14.879 -1.042 -16.640 1.00 95.56 98 VAL A O 1
ATOM 753 N N . GLY A 1 99 ? 16.456 0.452 -17.265 1.00 94.88 99 GLY A N 1
ATOM 754 C CA . GLY A 1 99 ? 17.131 0.624 -15.977 1.00 94.88 99 GLY A CA 1
ATOM 755 C C . GLY A 1 99 ? 16.182 0.984 -14.840 1.00 94.88 99 GLY A C 1
ATOM 756 O O . GLY A 1 99 ? 16.138 0.313 -13.808 1.00 94.88 99 GLY A O 1
ATOM 757 N N . PHE A 1 100 ? 15.382 2.024 -15.059 1.00 94.38 100 PHE A N 1
ATOM 758 C CA . PHE A 1 100 ? 14.340 2.455 -14.135 1.00 94.38 100 PHE A CA 1
ATOM 759 C C . PHE A 1 100 ? 13.307 1.345 -13.882 1.00 94.38 100 PHE A C 1
ATOM 761 O O . PHE A 1 100 ? 13.015 1.025 -12.730 1.00 94.38 100 PHE A O 1
ATOM 768 N N . ILE A 1 101 ? 12.806 0.704 -14.943 1.00 93.94 101 ILE A N 1
ATOM 769 C CA . ILE A 1 101 ? 11.782 -0.347 -14.861 1.00 93.94 101 ILE A CA 1
ATOM 770 C C . ILE A 1 101 ? 12.235 -1.492 -13.953 1.00 93.94 101 ILE A C 1
ATOM 772 O O . ILE A 1 101 ? 11.515 -1.852 -13.020 1.00 93.94 101 ILE A O 1
ATOM 776 N N . PHE A 1 102 ? 13.417 -2.076 -14.177 1.00 94.50 102 PHE A N 1
ATOM 777 C CA . PHE A 1 102 ? 13.846 -3.193 -13.333 1.00 94.50 102 PHE A CA 1
ATOM 778 C C . PHE A 1 102 ? 14.271 -2.747 -11.924 1.00 94.50 102 PHE A C 1
ATOM 780 O O . PHE A 1 102 ? 14.201 -3.559 -11.004 1.00 94.50 102 PHE A O 1
ATOM 787 N N . SER A 1 103 ? 14.654 -1.480 -11.724 1.00 93.88 103 SER A N 1
ATOM 788 C CA . SER A 1 103 ? 14.914 -0.909 -10.392 1.00 93.88 103 SER A CA 1
ATOM 789 C C . SER A 1 103 ? 13.633 -0.822 -9.550 1.00 93.88 103 SER A C 1
ATOM 791 O O . SER A 1 103 ? 13.630 -1.145 -8.360 1.00 93.88 103 SER A O 1
ATOM 793 N N . VAL A 1 104 ? 12.506 -0.478 -10.187 1.00 92.12 104 VAL A N 1
ATOM 794 C CA . VAL A 1 104 ? 11.180 -0.519 -9.552 1.00 92.12 104 VAL A CA 1
ATOM 795 C C . VAL A 1 104 ? 10.715 -1.959 -9.340 1.00 92.12 104 VAL A C 1
ATOM 797 O O . VAL A 1 104 ? 10.189 -2.276 -8.275 1.00 92.12 104 VAL A O 1
ATOM 800 N N . LEU A 1 105 ? 10.896 -2.841 -10.324 1.00 91.94 105 LEU A N 1
ATOM 801 C CA . LEU A 1 105 ? 10.201 -4.131 -10.363 1.00 91.94 105 LEU A CA 1
ATOM 802 C C . LEU A 1 105 ? 10.956 -5.313 -9.754 1.00 91.94 105 LEU A C 1
ATOM 804 O O . LEU A 1 105 ? 10.316 -6.288 -9.356 1.00 91.94 105 LEU A O 1
ATOM 808 N N . LEU A 1 106 ? 12.286 -5.266 -9.678 1.00 92.19 106 LEU A N 1
ATOM 809 C CA . LEU A 1 106 ? 13.092 -6.327 -9.075 1.00 92.19 106 LEU A CA 1
ATOM 810 C C . LEU A 1 106 ? 13.497 -5.969 -7.638 1.00 92.19 106 LEU A C 1
ATOM 812 O O . LEU A 1 106 ? 13.405 -4.827 -7.185 1.00 92.19 106 LEU A O 1
ATOM 816 N N . ARG A 1 107 ? 13.934 -6.985 -6.889 1.00 88.75 107 ARG A N 1
ATOM 817 C CA . ARG A 1 107 ? 14.486 -6.848 -5.535 1.00 88.75 107 ARG A CA 1
ATOM 818 C C . ARG A 1 107 ? 15.707 -7.759 -5.370 1.00 88.75 107 ARG A C 1
ATOM 820 O O . ARG A 1 107 ? 15.880 -8.736 -6.103 1.00 88.75 107 ARG A O 1
ATOM 827 N N . GLY A 1 108 ? 16.548 -7.453 -4.385 1.00 90.25 108 GLY A N 1
ATOM 828 C CA . GLY A 1 108 ? 17.631 -8.333 -3.937 1.00 90.25 108 GLY A CA 1
ATOM 829 C C . GLY A 1 108 ? 18.788 -8.493 -4.930 1.00 90.25 108 GLY A C 1
ATOM 830 O O . GLY A 1 108 ? 19.252 -7.532 -5.541 1.00 90.25 108 GLY A O 1
ATOM 831 N N . VAL A 1 109 ? 19.310 -9.720 -5.044 1.00 93.00 109 VAL A N 1
ATOM 832 C CA . VAL A 1 109 ? 20.504 -10.033 -5.855 1.00 93.00 109 VAL A CA 1
ATOM 833 C C . VAL A 1 109 ? 20.263 -9.772 -7.340 1.00 93.00 109 VAL A C 1
ATOM 835 O O . VAL A 1 109 ? 21.091 -9.138 -7.983 1.00 93.00 109 VAL A O 1
ATOM 838 N N . LEU A 1 110 ? 19.114 -10.193 -7.867 1.00 93.19 110 LEU A N 1
ATOM 839 C CA . LEU A 1 110 ? 18.800 -10.096 -9.291 1.00 93.19 110 LEU A CA 1
ATOM 840 C C . LEU A 1 110 ? 18.776 -8.641 -9.790 1.00 93.19 110 LEU A C 1
ATOM 842 O O . LEU A 1 110 ? 19.324 -8.335 -10.843 1.00 93.19 110 LEU A O 1
ATOM 846 N N . MET A 1 111 ? 18.215 -7.732 -8.988 1.00 93.62 111 MET A N 1
ATOM 847 C CA . MET A 1 111 ? 18.222 -6.292 -9.265 1.00 93.62 111 MET A CA 1
ATOM 848 C C . MET A 1 111 ? 19.654 -5.740 -9.349 1.00 93.62 111 MET A C 1
ATOM 850 O O . MET A 1 111 ? 19.984 -5.002 -10.274 1.00 93.62 111 MET A O 1
ATOM 854 N N . ARG A 1 112 ? 20.529 -6.129 -8.409 1.00 94.56 112 ARG A N 1
ATOM 855 C CA . ARG A 1 112 ? 21.940 -5.706 -8.401 1.00 94.56 112 ARG A CA 1
ATOM 856 C C . ARG A 1 112 ? 22.701 -6.230 -9.616 1.00 94.56 112 ARG A C 1
ATOM 858 O O . ARG A 1 112 ? 23.479 -5.485 -10.202 1.00 94.56 112 ARG A O 1
ATOM 865 N N . VAL A 1 113 ? 22.442 -7.476 -10.017 1.00 96.19 113 VAL A N 1
ATOM 866 C CA . VAL A 1 113 ? 23.027 -8.069 -11.228 1.00 96.19 113 VAL A CA 1
ATOM 867 C C . VAL A 1 113 ? 22.602 -7.285 -12.471 1.00 96.19 113 VAL A C 1
ATOM 869 O O . VAL A 1 113 ? 23.466 -6.875 -13.240 1.00 96.19 113 VAL A O 1
ATOM 872 N N . MET A 1 114 ? 21.307 -6.994 -12.635 1.00 96.06 114 MET A N 1
ATOM 873 C CA . MET A 1 114 ? 20.808 -6.202 -13.771 1.00 96.06 114 MET A CA 1
ATOM 874 C C . MET A 1 114 ? 21.402 -4.789 -13.806 1.00 96.06 114 MET A C 1
ATOM 876 O O . MET A 1 114 ? 21.794 -4.311 -14.875 1.00 96.06 114 MET A O 1
ATOM 880 N N . HIS A 1 115 ? 21.547 -4.137 -12.644 1.00 96.62 115 HIS A N 1
ATOM 881 C CA . HIS A 1 115 ? 22.205 -2.834 -12.582 1.00 96.62 115 HIS A CA 1
ATOM 882 C C . HIS A 1 115 ? 23.684 -2.904 -12.974 1.00 96.62 115 HIS A C 1
ATOM 884 O O . HIS A 1 115 ? 24.159 -2.018 -13.687 1.00 96.62 115 HIS A O 1
ATOM 890 N N . GLY A 1 116 ? 24.389 -3.955 -12.541 1.00 96.62 116 GLY A N 1
ATOM 891 C CA . GLY A 1 116 ? 25.780 -4.214 -12.905 1.00 96.62 116 GLY A CA 1
ATOM 892 C C . GLY A 1 116 ? 25.957 -4.442 -14.405 1.00 96.62 116 GLY A C 1
ATOM 893 O O . GLY A 1 116 ? 26.802 -3.794 -15.017 1.00 96.62 116 GLY A O 1
ATOM 894 N N . ILE A 1 117 ? 25.111 -5.284 -15.012 1.00 96.56 117 ILE A N 1
ATOM 895 C CA . ILE A 1 117 ? 25.111 -5.547 -16.462 1.00 96.56 117 ILE A CA 1
ATOM 896 C C . ILE A 1 117 ? 24.881 -4.251 -17.240 1.00 96.56 117 ILE A C 1
ATOM 898 O O . ILE A 1 117 ? 25.627 -3.946 -18.166 1.00 96.56 117 ILE A O 1
ATOM 902 N N . THR A 1 118 ? 23.879 -3.463 -16.854 1.00 96.81 118 THR A N 1
ATOM 903 C CA . THR A 1 118 ? 23.530 -2.221 -17.559 1.00 96.81 118 THR A CA 1
ATOM 904 C C . THR A 1 118 ? 24.642 -1.176 -17.439 1.00 96.81 118 THR A C 1
ATOM 906 O O . THR A 1 118 ? 25.027 -0.579 -18.439 1.00 96.81 118 THR A O 1
ATOM 909 N N . CYS A 1 119 ? 25.225 -1.005 -16.248 1.00 97.25 119 CYS A N 1
ATOM 910 C CA . CYS A 1 119 ? 26.351 -0.092 -16.034 1.00 97.25 119 CYS A CA 1
ATOM 911 C C . CYS A 1 119 ? 27.574 -0.494 -16.877 1.00 97.25 119 CYS A C 1
ATOM 913 O O . CYS A 1 119 ? 28.142 0.337 -17.587 1.00 97.25 119 CYS A O 1
ATOM 915 N N . ALA A 1 120 ? 27.928 -1.785 -16.865 1.00 96.69 120 ALA A N 1
ATOM 916 C CA . ALA A 1 120 ? 29.013 -2.323 -17.680 1.00 96.69 120 ALA A CA 1
ATOM 917 C C . ALA A 1 120 ? 28.740 -2.164 -19.183 1.00 96.69 120 ALA A C 1
ATOM 919 O O . ALA A 1 120 ? 29.659 -1.867 -19.939 1.00 96.69 120 ALA A O 1
ATOM 920 N N . SER A 1 121 ? 27.482 -2.308 -19.608 1.00 95.38 121 SER A N 1
ATOM 921 C CA . SER A 1 121 ? 27.075 -2.139 -21.006 1.00 95.38 121 SER A CA 1
ATOM 922 C C . SER A 1 121 ? 27.215 -0.688 -21.465 1.00 95.38 121 SER A C 1
ATOM 924 O O . SER A 1 121 ? 27.818 -0.444 -22.505 1.00 95.38 121 SER A O 1
ATOM 926 N N . ILE A 1 122 ? 26.736 0.282 -20.673 1.00 95.81 122 ILE A N 1
ATOM 927 C CA . ILE A 1 122 ? 26.886 1.715 -20.979 1.00 95.81 122 ILE A CA 1
ATOM 928 C C . ILE A 1 122 ? 28.375 2.074 -21.067 1.00 95.81 122 ILE A C 1
ATOM 930 O O . ILE A 1 122 ? 28.817 2.622 -22.076 1.00 95.81 122 ILE A O 1
ATOM 934 N N . ALA A 1 123 ? 29.168 1.714 -20.053 1.00 96.00 123 ALA A N 1
ATOM 935 C CA . ALA A 1 123 ? 30.605 1.986 -20.051 1.00 96.00 123 ALA A CA 1
ATOM 936 C C . ALA A 1 123 ? 31.319 1.312 -21.236 1.00 96.00 123 ALA A C 1
ATOM 938 O O . ALA A 1 123 ? 32.118 1.947 -21.921 1.00 96.00 123 ALA A O 1
ATOM 939 N N . GLY A 1 124 ? 30.993 0.047 -21.514 1.00 95.25 124 GLY A N 1
ATOM 940 C CA . GLY A 1 124 ? 31.563 -0.727 -22.613 1.00 95.25 124 GLY A CA 1
ATOM 941 C C . GLY A 1 124 ? 31.275 -0.117 -23.983 1.00 95.25 124 GLY A C 1
ATOM 942 O O . GLY A 1 124 ? 32.195 -0.002 -24.790 1.00 95.25 124 GLY A O 1
ATOM 943 N N . ILE A 1 125 ? 30.042 0.339 -24.231 1.00 94.75 125 ILE A N 1
ATOM 944 C CA . ILE A 1 125 ? 29.670 0.999 -25.491 1.00 94.75 125 ILE A CA 1
ATOM 945 C C . ILE A 1 125 ? 30.525 2.251 -25.705 1.00 94.75 125 ILE A C 1
ATOM 947 O O . ILE A 1 125 ? 31.160 2.379 -26.750 1.00 94.75 125 ILE A O 1
ATOM 951 N N . PHE A 1 126 ? 30.619 3.146 -24.718 1.00 94.56 126 PHE A N 1
ATOM 952 C CA . PHE A 1 126 ? 31.390 4.384 -24.881 1.00 94.56 126 PHE A CA 1
ATOM 953 C C . PHE A 1 126 ? 32.904 4.144 -24.974 1.00 94.56 126 PHE A C 1
ATOM 955 O O . PHE A 1 126 ? 33.571 4.809 -25.765 1.00 94.56 126 PHE A O 1
ATOM 962 N N . ILE A 1 127 ? 33.450 3.152 -24.259 1.00 94.44 127 ILE A N 1
ATOM 963 C CA . ILE A 1 127 ? 34.856 2.740 -24.417 1.00 94.44 127 ILE A CA 1
ATOM 964 C C . ILE A 1 127 ? 35.114 2.239 -25.846 1.00 94.44 127 ILE A C 1
ATOM 966 O O . ILE A 1 127 ? 36.103 2.637 -26.466 1.00 94.44 127 ILE A O 1
ATOM 970 N N . LEU A 1 128 ? 34.220 1.409 -26.396 1.00 93.12 128 LEU A N 1
ATOM 971 C CA . LEU A 1 128 ? 34.336 0.912 -27.769 1.00 93.12 128 LEU A CA 1
ATOM 972 C C . LEU A 1 128 ? 34.257 2.049 -28.796 1.00 93.12 128 LEU A C 1
ATOM 974 O O . LEU A 1 128 ? 35.063 2.069 -29.725 1.00 93.12 128 LEU A O 1
ATOM 978 N N . GLN A 1 129 ? 33.362 3.024 -28.612 1.00 92.12 129 GLN A N 1
ATOM 979 C CA . GLN A 1 129 ? 33.281 4.199 -29.489 1.00 92.12 129 GLN A CA 1
ATOM 980 C C . GLN A 1 129 ? 34.537 5.085 -29.404 1.00 92.12 129 GLN A C 1
ATOM 982 O O . GLN A 1 129 ? 34.982 5.648 -30.406 1.00 92.12 129 GLN A O 1
ATOM 987 N N . MET A 1 130 ? 35.173 5.194 -28.233 1.00 90.31 130 MET A N 1
ATOM 988 C CA . MET A 1 130 ? 36.443 5.919 -28.117 1.00 90.31 130 MET A CA 1
ATOM 989 C C . MET A 1 130 ? 37.565 5.233 -28.905 1.00 90.31 130 MET A C 1
ATOM 991 O O . MET A 1 130 ? 38.313 5.912 -29.616 1.00 90.31 130 MET A O 1
ATOM 995 N N . GLN A 1 131 ? 37.656 3.902 -28.806 1.00 92.06 131 GLN A N 1
ATOM 996 C CA . GLN A 1 131 ? 38.693 3.098 -29.459 1.00 92.06 131 GLN A CA 1
ATOM 997 C C . GLN A 1 131 ? 38.493 2.962 -30.971 1.00 92.06 131 GLN A C 1
ATOM 999 O O . GLN A 1 131 ? 39.477 2.943 -31.708 1.00 92.06 131 GLN A O 1
ATOM 1004 N N . LYS A 1 132 ? 37.242 2.868 -31.438 1.00 90.19 132 LYS A N 1
ATOM 1005 C CA . LYS A 1 132 ? 36.897 2.660 -32.849 1.00 90.19 132 LYS A CA 1
ATOM 1006 C C . LYS A 1 132 ? 36.230 3.903 -33.447 1.00 90.19 132 LYS A C 1
ATOM 1008 O O . LYS A 1 132 ? 35.035 4.103 -33.235 1.00 90.19 132 LYS A O 1
ATOM 1013 N N . PRO A 1 133 ? 36.958 4.712 -34.242 1.00 85.12 133 PRO A N 1
ATOM 1014 C CA . PRO A 1 133 ? 36.420 5.934 -34.844 1.00 85.12 133 PRO A CA 1
ATOM 1015 C C . PRO A 1 133 ? 35.189 5.702 -35.729 1.00 85.12 133 PRO A C 1
ATOM 1017 O O . PRO A 1 133 ? 34.319 6.562 -35.786 1.00 85.12 133 PRO A O 1
ATOM 1020 N N . GLU A 1 134 ? 35.103 4.536 -36.376 1.00 86.50 134 GLU A N 1
ATOM 1021 C CA . GLU A 1 134 ? 33.985 4.125 -37.241 1.00 86.50 134 GLU A CA 1
ATOM 1022 C C . GLU A 1 134 ? 32.652 3.945 -36.493 1.00 86.50 134 GLU A C 1
ATOM 1024 O O . GLU A 1 134 ? 31.591 4.042 -37.100 1.00 86.50 134 GLU A O 1
ATOM 1029 N N . LEU A 1 135 ? 32.699 3.716 -35.174 1.00 86.00 135 LEU A N 1
ATOM 1030 C CA . LEU A 1 135 ? 31.519 3.501 -34.331 1.00 86.00 135 LEU A CA 1
ATOM 1031 C C . LEU A 1 135 ? 31.105 4.751 -33.550 1.00 86.00 135 LEU A C 1
ATOM 1033 O O . LEU A 1 135 ? 30.222 4.674 -32.697 1.00 86.00 135 LEU A O 1
ATOM 1037 N N . ARG A 1 136 ? 31.754 5.898 -33.770 1.00 87.56 136 ARG A N 1
ATOM 1038 C CA . ARG A 1 136 ? 31.466 7.093 -32.978 1.00 87.56 136 ARG A CA 1
ATOM 1039 C C . ARG A 1 136 ? 30.135 7.714 -33.368 1.00 87.56 136 ARG A C 1
ATOM 1041 O O . ARG A 1 136 ? 29.887 7.995 -34.536 1.00 87.56 136 ARG A O 1
ATOM 1048 N N . VAL A 1 137 ? 29.332 8.026 -32.355 1.00 88.44 137 VAL A N 1
ATOM 1049 C CA . VAL A 1 137 ? 28.141 8.873 -32.517 1.00 88.44 137 VAL A CA 1
ATOM 1050 C C . VAL A 1 137 ? 28.504 10.326 -32.862 1.00 88.44 137 VAL A C 1
ATOM 1052 O O . VAL A 1 137 ? 27.743 11.012 -33.536 1.00 88.44 137 VAL A O 1
ATOM 1055 N N . ALA A 1 138 ? 29.678 10.792 -32.425 1.00 88.69 138 ALA A N 1
ATOM 1056 C CA . ALA A 1 138 ? 30.152 12.160 -32.609 1.00 88.69 138 ALA A CA 1
ATOM 1057 C C . ALA A 1 138 ? 31.552 12.192 -33.238 1.00 88.69 138 ALA A C 1
ATOM 1059 O O . ALA A 1 138 ? 32.373 11.304 -33.010 1.00 88.69 138 ALA A O 1
ATOM 1060 N N . LYS A 1 139 ? 31.843 13.227 -34.035 1.00 86.06 139 LYS A N 1
ATOM 1061 C CA . LYS A 1 139 ? 33.126 13.333 -34.754 1.00 86.06 139 LYS A CA 1
ATOM 1062 C C . LYS A 1 139 ? 34.305 13.442 -33.787 1.00 86.06 139 LYS A C 1
ATOM 1064 O O . LYS A 1 139 ? 35.318 12.763 -33.966 1.00 86.06 139 LYS A O 1
ATOM 1069 N N . GLU A 1 140 ? 34.143 14.261 -32.753 1.00 91.94 140 GLU A N 1
ATOM 1070 C CA . GLU A 1 140 ? 35.189 14.537 -31.778 1.00 91.94 140 GLU A CA 1
ATOM 1071 C C . GLU A 1 140 ? 35.176 13.519 -30.622 1.00 91.94 140 GLU A C 1
ATOM 1073 O O . GLU A 1 140 ? 34.128 13.278 -30.015 1.00 91.94 140 GLU A O 1
ATOM 1078 N N . PRO A 1 141 ? 36.332 12.931 -30.247 1.00 91.12 141 PRO A N 1
ATOM 1079 C CA . PRO A 1 141 ? 36.413 11.996 -29.121 1.00 91.12 141 PRO A CA 1
ATOM 1080 C C . PRO A 1 141 ? 35.964 12.599 -27.784 1.00 91.12 141 PRO A C 1
ATOM 1082 O O . PRO A 1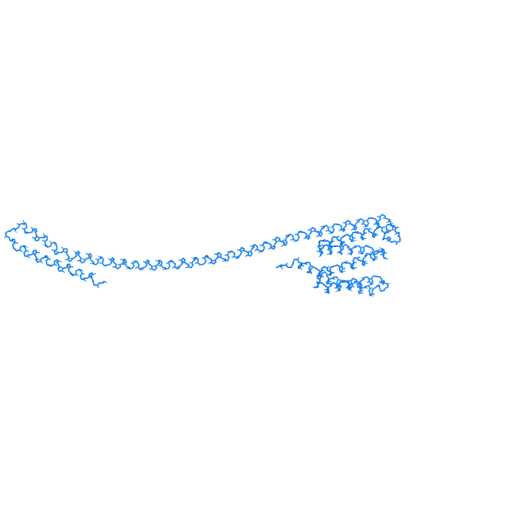 141 ? 35.453 11.881 -26.924 1.00 91.12 141 PRO A O 1
ATOM 1085 N N . SER A 1 142 ? 36.169 13.906 -27.598 1.00 92.88 142 SER A N 1
ATOM 1086 C CA . 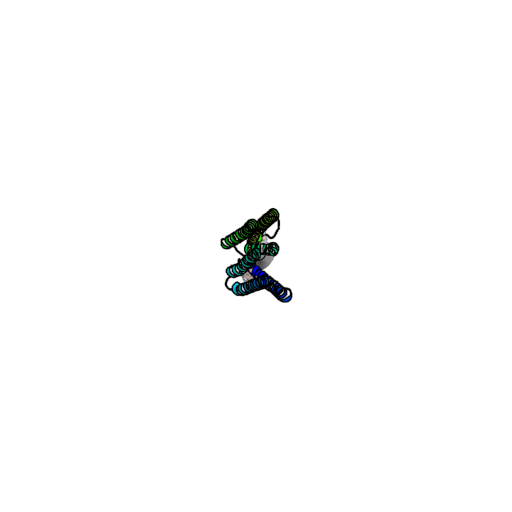SER A 1 142 ? 35.756 14.632 -26.395 1.00 92.88 142 SER A CA 1
ATOM 1087 C C . SER A 1 142 ? 34.236 14.649 -26.239 1.00 92.88 142 SER A C 1
ATOM 1089 O O . SER A 1 142 ? 33.749 14.434 -25.134 1.00 92.88 142 SER A O 1
ATOM 1091 N N . GLU A 1 143 ? 33.485 14.820 -27.330 1.00 92.62 143 GLU A N 1
ATOM 1092 C CA . GLU A 1 143 ? 32.018 14.804 -27.314 1.00 92.62 143 GLU A CA 1
ATOM 1093 C C . GLU A 1 143 ? 31.481 13.422 -26.928 1.00 92.62 143 GLU A C 1
ATOM 1095 O O . GLU A 1 143 ? 30.600 13.318 -26.075 1.00 92.62 143 GLU A O 1
ATOM 1100 N N . VAL A 1 144 ? 32.063 12.351 -27.484 1.00 92.44 144 VAL A N 1
ATOM 1101 C CA . VAL A 1 144 ? 31.716 10.963 -27.123 1.00 92.44 144 VAL A CA 1
ATOM 1102 C C . VAL A 1 144 ? 31.981 10.702 -25.637 1.00 92.44 144 VAL A C 1
ATOM 1104 O O . VAL A 1 144 ? 31.144 10.110 -24.952 1.00 92.44 144 VAL A O 1
ATOM 1107 N N . LEU A 1 145 ? 33.120 11.175 -25.117 1.00 93.69 145 LEU A N 1
ATOM 1108 C CA . LEU A 1 145 ? 33.456 11.059 -23.698 1.00 93.69 145 LEU A CA 1
ATOM 1109 C C . LEU A 1 145 ? 32.453 11.818 -22.819 1.00 93.69 145 LEU A C 1
ATOM 1111 O O . LEU A 1 145 ? 31.972 11.265 -21.828 1.00 93.69 145 LEU A O 1
ATOM 1115 N N . THR A 1 146 ? 32.108 13.057 -23.182 1.00 94.88 146 THR A N 1
ATOM 1116 C CA . THR A 1 146 ? 31.107 13.849 -22.458 1.00 94.88 146 THR A CA 1
ATOM 1117 C C . THR A 1 146 ? 29.758 13.135 -22.436 1.00 94.88 146 THR A C 1
ATOM 1119 O O . THR A 1 146 ? 29.194 12.979 -21.356 1.00 94.88 146 THR A O 1
ATOM 1122 N N . MET A 1 147 ? 29.278 12.617 -23.574 1.00 93.31 147 MET A N 1
ATOM 1123 C CA . MET A 1 147 ? 28.028 11.847 -23.633 1.00 93.31 147 MET A CA 1
ATOM 1124 C C . MET A 1 147 ? 28.071 10.615 -22.723 1.00 93.31 147 MET A C 1
ATOM 1126 O O . MET A 1 147 ? 27.131 10.385 -21.962 1.00 93.31 147 MET A O 1
ATOM 1130 N N . GLY A 1 148 ? 29.166 9.849 -22.748 1.00 94.06 148 GLY A N 1
ATOM 1131 C CA . GLY A 1 148 ? 29.316 8.666 -21.901 1.00 94.06 148 GLY A CA 1
ATOM 1132 C C . GLY A 1 148 ? 29.256 8.986 -20.410 1.00 94.06 148 GLY A C 1
ATOM 1133 O O . GLY A 1 148 ? 28.533 8.324 -19.661 1.00 94.06 148 GLY A O 1
ATOM 1134 N N . ILE A 1 149 ? 29.943 10.050 -19.986 1.00 96.12 149 ILE A N 1
ATOM 1135 C CA . ILE A 1 149 ? 29.873 10.544 -18.606 1.00 96.12 149 ILE A CA 1
ATOM 1136 C C . ILE A 1 149 ? 28.443 10.980 -18.270 1.00 96.12 149 ILE A C 1
ATOM 1138 O O . ILE A 1 149 ? 27.927 10.599 -17.220 1.00 96.12 149 ILE A O 1
ATOM 1142 N N . THR A 1 150 ? 27.775 11.725 -19.156 1.00 96.44 150 THR A N 1
ATOM 1143 C CA . THR A 1 150 ? 26.395 12.177 -18.942 1.00 96.44 150 THR A CA 1
ATOM 1144 C C . THR A 1 150 ? 25.441 11.002 -18.736 1.00 96.44 150 THR A C 1
ATOM 1146 O O . THR A 1 150 ? 24.698 11.000 -17.755 1.00 96.44 150 THR A O 1
ATOM 1149 N N . TYR A 1 151 ? 25.475 9.975 -19.590 1.00 96.44 151 TYR A N 1
ATOM 1150 C CA . TYR A 1 151 ? 24.590 8.814 -19.447 1.00 96.44 151 TYR A CA 1
ATOM 1151 C C . TYR A 1 151 ? 24.883 7.992 -18.190 1.00 96.44 151 TYR A C 1
ATOM 1153 O O . TYR A 1 151 ? 23.941 7.543 -17.537 1.00 96.44 151 TYR A O 1
ATOM 1161 N N . LEU A 1 152 ? 26.152 7.837 -17.801 1.00 97.06 152 LEU A N 1
ATOM 1162 C CA . LEU A 1 152 ? 26.508 7.170 -16.546 1.00 97.06 152 LEU A CA 1
ATOM 1163 C C . LEU A 1 152 ? 25.994 7.947 -15.330 1.00 97.06 152 LEU A C 1
ATOM 1165 O O . LEU A 1 152 ? 25.370 7.360 -14.447 1.00 97.06 152 LEU A O 1
ATOM 1169 N N . VAL A 1 153 ? 26.196 9.266 -15.299 1.00 98.12 153 VAL A N 1
ATOM 1170 C CA . VAL A 1 153 ? 25.694 10.128 -14.219 1.00 98.12 153 VAL A CA 1
ATOM 1171 C C . VAL A 1 153 ? 24.168 10.065 -14.142 1.00 98.12 153 VAL A C 1
ATOM 1173 O O . VAL A 1 153 ? 23.627 9.825 -13.062 1.00 98.12 153 VAL A O 1
ATOM 1176 N N . LEU A 1 154 ? 23.468 10.201 -15.273 1.00 97.12 154 LEU A N 1
ATOM 1177 C CA . LEU A 1 154 ? 22.008 10.077 -15.327 1.00 97.12 154 LEU A CA 1
ATOM 1178 C C . LEU A 1 154 ? 21.536 8.709 -14.832 1.00 97.12 154 LEU A C 1
ATOM 1180 O O . LEU A 1 154 ? 20.582 8.633 -14.061 1.00 97.12 154 LEU A O 1
ATOM 1184 N N . TYR A 1 155 ? 22.221 7.636 -15.220 1.00 96.88 155 TYR A N 1
ATOM 1185 C CA . TYR A 1 155 ? 21.889 6.286 -14.784 1.00 96.88 155 TYR A CA 1
ATOM 1186 C C . TYR A 1 155 ? 22.026 6.106 -13.266 1.00 96.88 155 TYR A C 1
ATOM 1188 O O . TYR A 1 155 ? 21.130 5.545 -12.625 1.00 96.88 155 TYR A O 1
ATOM 1196 N N . PHE A 1 156 ? 23.105 6.618 -12.665 1.00 96.88 156 PHE A N 1
ATOM 1197 C CA . PHE A 1 156 ? 23.287 6.579 -11.213 1.00 96.88 156 PHE A CA 1
ATOM 1198 C C . PHE A 1 156 ? 22.253 7.435 -10.478 1.00 96.88 156 PHE A C 1
ATOM 1200 O O . PHE A 1 156 ? 21.682 6.968 -9.492 1.00 96.88 156 PHE A O 1
ATOM 1207 N N . ILE A 1 157 ? 21.960 8.641 -10.977 1.00 97.44 157 ILE A N 1
ATOM 1208 C CA . ILE A 1 157 ? 20.928 9.521 -10.411 1.00 97.44 157 ILE A CA 1
ATOM 1209 C C . ILE A 1 157 ? 19.561 8.831 -10.453 1.00 97.44 157 ILE A C 1
ATOM 1211 O O . ILE A 1 157 ? 18.897 8.742 -9.422 1.00 97.44 157 ILE A O 1
ATOM 1215 N N . LEU A 1 158 ? 19.152 8.293 -11.607 1.00 95.56 158 LEU A N 1
ATOM 1216 C CA . LEU A 1 158 ? 17.871 7.598 -11.762 1.00 95.56 158 LEU A CA 1
ATOM 1217 C C . LEU A 1 158 ? 17.773 6.378 -10.847 1.00 95.56 158 LEU A C 1
ATOM 1219 O O . LEU A 1 158 ? 16.756 6.194 -10.179 1.00 95.56 158 LEU A O 1
ATOM 1223 N N . THR A 1 159 ? 18.832 5.572 -10.770 1.00 94.69 159 THR A N 1
ATOM 1224 C CA . THR A 1 159 ? 18.873 4.397 -9.889 1.00 94.69 159 THR A CA 1
ATOM 1225 C C . THR A 1 159 ? 18.745 4.803 -8.420 1.00 94.69 159 THR A C 1
ATOM 1227 O O . THR A 1 159 ? 17.951 4.218 -7.684 1.00 94.69 159 THR A O 1
ATOM 1230 N N . TYR A 1 160 ? 19.474 5.838 -7.991 1.00 95.56 160 TYR A N 1
ATOM 1231 C CA . TYR A 1 160 ? 19.426 6.343 -6.620 1.00 95.56 160 TYR A CA 1
ATOM 1232 C C . TYR A 1 160 ? 18.052 6.919 -6.259 1.00 95.56 160 TYR A C 1
ATOM 1234 O O . TYR A 1 160 ? 17.487 6.561 -5.224 1.00 95.56 160 TYR A O 1
ATOM 1242 N N . ILE A 1 161 ? 17.491 7.770 -7.125 1.00 95.56 161 ILE A N 1
ATOM 1243 C CA . ILE A 1 161 ? 16.154 8.351 -6.946 1.00 95.56 161 ILE A CA 1
ATOM 1244 C C . ILE A 1 161 ? 15.118 7.232 -6.841 1.00 95.56 161 ILE A C 1
ATOM 1246 O O . ILE A 1 161 ? 14.329 7.217 -5.900 1.00 95.56 161 ILE A O 1
ATOM 1250 N N . THR A 1 162 ? 15.156 6.252 -7.744 1.00 93.44 162 THR A N 1
ATOM 1251 C CA . THR A 1 162 ? 14.205 5.131 -7.750 1.00 93.44 162 THR A CA 1
ATOM 1252 C C . THR A 1 162 ? 14.300 4.299 -6.479 1.00 93.44 162 THR A C 1
ATOM 1254 O O . THR A 1 162 ? 13.278 3.999 -5.860 1.00 93.44 162 THR A O 1
ATOM 1257 N N . TRP A 1 163 ? 15.520 3.977 -6.042 1.00 93.56 163 TRP A N 1
ATOM 1258 C CA . TRP A 1 163 ? 15.751 3.272 -4.785 1.00 93.56 163 TRP A CA 1
ATOM 1259 C C . TRP A 1 163 ? 15.202 4.051 -3.582 1.00 93.56 163 TRP A C 1
ATOM 1261 O O . TRP A 1 163 ? 14.506 3.480 -2.740 1.00 93.56 163 TRP A O 1
ATOM 1271 N N . MET A 1 164 ? 15.456 5.360 -3.521 1.00 93.75 164 MET A N 1
ATOM 1272 C CA . MET A 1 164 ? 14.972 6.224 -2.447 1.00 93.75 164 MET A CA 1
ATOM 1273 C C . MET A 1 164 ? 13.443 6.322 -2.431 1.00 93.75 164 MET A C 1
ATOM 1275 O O . MET A 1 164 ? 12.845 6.151 -1.368 1.00 93.75 164 MET A O 1
ATOM 1279 N N . LEU A 1 165 ? 12.799 6.534 -3.585 1.00 91.00 165 LEU A N 1
ATOM 1280 C CA . LEU A 1 165 ? 11.336 6.565 -3.689 1.00 91.00 165 LEU A CA 1
ATOM 1281 C C . LEU A 1 165 ? 10.726 5.233 -3.250 1.00 91.00 165 LEU A C 1
ATOM 1283 O O . LEU A 1 165 ? 9.819 5.229 -2.420 1.00 91.00 165 LEU A O 1
ATOM 1287 N N . LYS A 1 166 ? 11.252 4.108 -3.752 1.00 88.62 166 LYS A N 1
ATOM 1288 C CA . LYS A 1 166 ? 10.770 2.766 -3.401 1.00 88.62 166 LYS A CA 1
ATOM 1289 C C . LYS A 1 166 ? 10.909 2.490 -1.903 1.00 88.62 166 LYS A C 1
ATOM 1291 O O . LYS A 1 166 ? 9.968 2.013 -1.282 1.00 88.62 166 LYS A O 1
ATOM 1296 N N . SER A 1 167 ? 12.044 2.854 -1.307 1.00 87.44 167 SER A N 1
ATOM 1297 C CA . SER A 1 167 ? 12.297 2.686 0.130 1.00 87.44 167 SER A CA 1
ATOM 1298 C C . SER A 1 167 ? 11.313 3.486 0.996 1.00 87.44 167 SER A C 1
ATOM 1300 O O . SER A 1 167 ? 10.732 2.962 1.952 1.00 87.44 167 SER A O 1
ATOM 1302 N N . ARG A 1 168 ? 11.061 4.753 0.635 1.00 90.75 168 ARG A N 1
ATOM 1303 C CA . ARG A 1 168 ? 10.084 5.603 1.335 1.00 90.75 168 ARG A CA 1
ATOM 1304 C C . ARG A 1 168 ? 8.661 5.081 1.179 1.00 90.75 168 ARG A C 1
ATOM 1306 O O . ARG A 1 168 ? 7.934 5.026 2.165 1.00 90.75 168 ARG A O 1
ATOM 1313 N N . TYR A 1 169 ? 8.291 4.676 -0.030 1.00 88.69 169 TYR A N 1
ATOM 1314 C CA . TYR A 1 169 ? 6.973 4.132 -0.327 1.00 88.69 169 TYR A CA 1
ATOM 1315 C C . TYR A 1 169 ? 6.689 2.843 0.455 1.00 88.69 169 TYR A C 1
ATOM 1317 O O . TYR A 1 169 ? 5.653 2.745 1.112 1.00 88.69 169 TYR A O 1
ATOM 1325 N N . ASP A 1 170 ? 7.636 1.899 0.468 1.00 86.38 170 ASP A N 1
ATOM 1326 C CA . ASP A 1 170 ? 7.514 0.657 1.238 1.00 86.38 170 ASP A CA 1
ATOM 1327 C C . ASP A 1 170 ? 7.364 0.964 2.743 1.00 86.38 170 ASP A C 1
ATOM 1329 O O . ASP A 1 170 ? 6.492 0.403 3.405 1.00 86.38 170 ASP A O 1
ATOM 1333 N N . THR A 1 171 ? 8.135 1.919 3.279 1.00 89.31 171 THR A N 1
ATOM 1334 C CA . THR A 1 171 ? 8.042 2.327 4.696 1.00 89.31 171 THR A CA 1
ATOM 1335 C C . THR A 1 171 ? 6.667 2.907 5.046 1.00 89.31 171 THR A C 1
ATOM 1337 O O . THR A 1 171 ? 6.070 2.519 6.050 1.00 89.31 171 THR A O 1
ATOM 1340 N N . VAL A 1 172 ? 6.150 3.824 4.221 1.00 89.94 172 VAL A N 1
ATOM 1341 C CA . VAL A 1 172 ? 4.841 4.464 4.440 1.00 89.94 172 VAL A CA 1
ATOM 1342 C C . VAL A 1 172 ? 3.712 3.441 4.357 1.00 89.94 172 VAL A C 1
ATOM 1344 O O . VAL A 1 172 ? 2.828 3.443 5.209 1.00 89.94 172 VAL A O 1
ATOM 1347 N N . ASN A 1 173 ? 3.755 2.534 3.382 1.00 87.00 173 ASN A N 1
ATOM 1348 C CA . ASN A 1 173 ? 2.746 1.487 3.253 1.00 87.00 173 ASN A CA 1
ATOM 1349 C C . ASN A 1 173 ? 2.754 0.520 4.438 1.00 87.00 173 ASN A C 1
ATOM 1351 O O . ASN A 1 173 ? 1.686 0.129 4.906 1.00 87.00 173 ASN A O 1
ATOM 1355 N N . HIS A 1 174 ? 3.933 0.151 4.947 1.00 88.56 174 HIS A N 1
ATOM 1356 C CA . HIS A 1 174 ? 4.027 -0.672 6.151 1.00 88.56 174 HIS A CA 1
ATOM 1357 C C . HIS A 1 174 ? 3.459 0.046 7.378 1.00 88.56 174 HIS A C 1
ATOM 1359 O O . HIS A 1 174 ? 2.671 -0.544 8.112 1.00 88.56 174 HIS A O 1
ATOM 1365 N N . ALA A 1 175 ? 3.791 1.326 7.571 1.00 93.12 175 ALA A N 1
ATOM 1366 C CA . ALA A 1 175 ? 3.232 2.123 8.660 1.00 93.12 175 ALA A CA 1
ATOM 1367 C C . ALA A 1 175 ? 1.702 2.250 8.552 1.00 93.12 175 ALA A C 1
ATOM 1369 O O . ALA A 1 175 ? 1.001 2.077 9.544 1.00 93.12 175 ALA A O 1
ATOM 1370 N N . LEU A 1 176 ? 1.180 2.483 7.343 1.00 92.88 176 LEU A N 1
ATOM 1371 C CA . LEU A 1 176 ? -0.256 2.568 7.088 1.00 92.88 176 LEU A CA 1
ATOM 1372 C C . LEU A 1 176 ? -0.969 1.238 7.357 1.00 92.88 176 LEU A C 1
ATOM 1374 O O . LEU A 1 176 ? -2.070 1.228 7.900 1.00 92.88 176 LEU A O 1
ATOM 1378 N N . HIS A 1 177 ? -0.357 0.112 6.983 1.00 90.38 177 HIS A N 1
ATOM 1379 C CA . HIS A 1 177 ? -0.917 -1.206 7.271 1.00 90.38 177 HIS A CA 1
ATOM 1380 C C . HIS A 1 177 ? -1.023 -1.451 8.777 1.00 90.38 177 HIS A C 1
ATOM 1382 O O . HIS A 1 177 ? -2.092 -1.829 9.249 1.00 90.38 177 HIS A O 1
ATOM 1388 N N . ASN A 1 178 ? 0.045 -1.163 9.523 1.00 93.75 178 ASN A N 1
ATOM 1389 C CA . ASN A 1 178 ? 0.067 -1.336 10.973 1.00 93.75 178 ASN A CA 1
ATOM 1390 C C . ASN A 1 178 ? -0.948 -0.415 11.666 1.00 93.75 178 ASN A C 1
ATOM 1392 O O . ASN A 1 178 ? -1.702 -0.876 12.514 1.00 93.75 178 ASN A O 1
ATOM 1396 N N . ALA A 1 179 ? -1.033 0.855 11.255 1.00 94.44 179 ALA A N 1
ATOM 1397 C CA . ALA A 1 179 ? -2.014 1.795 11.797 1.00 94.44 179 ALA A CA 1
ATOM 1398 C C . ALA A 1 179 ? -3.461 1.348 11.522 1.00 94.44 179 ALA A C 1
ATOM 1400 O O . ALA A 1 179 ? -4.320 1.463 12.388 1.00 94.44 179 ALA A O 1
ATOM 1401 N N . ASN A 1 180 ? -3.741 0.796 10.335 1.00 95.38 180 ASN A N 1
ATOM 1402 C CA . ASN A 1 180 ? -5.058 0.231 10.036 1.00 95.38 180 ASN A CA 1
ATOM 1403 C C . ASN A 1 180 ? -5.377 -0.993 10.903 1.00 95.38 180 ASN A C 1
ATOM 1405 O O . ASN A 1 180 ? -6.521 -1.150 11.317 1.00 95.38 180 ASN A O 1
ATOM 1409 N N . GLN A 1 181 ? -4.396 -1.858 11.175 1.00 96.06 181 GLN A N 1
ATOM 1410 C CA . GLN A 1 181 ? -4.592 -2.996 12.077 1.00 96.06 181 GLN A CA 1
ATOM 1411 C C . GLN A 1 181 ? -4.901 -2.527 13.502 1.00 96.06 181 GLN A C 1
ATOM 1413 O O . GLN A 1 181 ? -5.886 -2.978 14.078 1.00 96.06 181 GLN A O 1
ATOM 1418 N N . GLU A 1 182 ? -4.142 -1.560 14.018 1.00 97.12 182 GLU A N 1
ATOM 1419 C CA . GLU A 1 182 ? -4.380 -0.966 15.337 1.00 97.12 182 GLU A CA 1
ATOM 1420 C C . GLU A 1 182 ? -5.768 -0.309 15.429 1.00 97.12 182 GLU A C 1
ATOM 1422 O O . GLU A 1 182 ? -6.474 -0.484 16.419 1.00 97.12 182 GLU A O 1
ATOM 1427 N N . LEU A 1 183 ? -6.211 0.395 14.380 1.00 97.44 183 LEU A N 1
ATOM 1428 C CA . LEU A 1 183 ? -7.558 0.972 14.326 1.00 97.44 183 LEU A CA 1
ATOM 1429 C C . LEU A 1 183 ? -8.656 -0.093 14.397 1.00 97.44 183 LEU A C 1
ATOM 1431 O O . LEU A 1 183 ? -9.654 0.116 15.083 1.00 97.44 183 LEU A O 1
ATOM 1435 N N . VAL A 1 184 ? -8.485 -1.224 13.706 1.00 97.62 184 VAL A N 1
ATOM 1436 C CA . VAL A 1 184 ? -9.442 -2.340 13.758 1.00 97.62 184 VAL A CA 1
ATOM 1437 C C . VAL A 1 184 ? -9.464 -2.972 15.151 1.00 97.62 184 VAL A C 1
ATOM 1439 O O . VAL A 1 184 ? -10.540 -3.235 15.679 1.00 97.62 184 VAL A O 1
ATOM 1442 N N . GLU A 1 185 ? -8.304 -3.170 15.776 1.00 97.69 185 GLU A N 1
ATOM 1443 C CA . GLU A 1 185 ? -8.217 -3.690 17.147 1.00 97.69 185 GLU A CA 1
ATOM 1444 C C . GLU A 1 185 ? -8.911 -2.757 18.146 1.00 97.69 185 GLU A C 1
ATOM 1446 O O . GLU A 1 185 ? -9.751 -3.202 18.926 1.00 97.69 185 GLU A O 1
ATOM 1451 N N . LYS A 1 186 ? -8.643 -1.449 18.067 1.00 96.94 186 LYS A N 1
ATOM 1452 C CA . LYS A 1 186 ? -9.291 -0.439 18.915 1.00 96.94 186 LYS A CA 1
ATOM 1453 C C . LYS A 1 186 ? -10.796 -0.352 18.684 1.00 96.94 186 LYS A C 1
ATOM 1455 O O . LYS A 1 186 ? -11.539 -0.163 19.642 1.00 96.94 186 LYS A O 1
ATOM 1460 N N . ALA A 1 187 ? -11.256 -0.497 17.442 1.00 97.31 187 ALA A N 1
ATOM 1461 C CA . ALA A 1 187 ? -12.682 -0.533 17.135 1.00 97.31 187 ALA A CA 1
ATOM 1462 C C . ALA A 1 187 ? -13.369 -1.731 17.811 1.00 97.31 187 ALA A C 1
ATOM 1464 O O . ALA A 1 187 ? -14.400 -1.544 18.453 1.00 97.31 187 ALA A O 1
ATOM 1465 N N . ASN A 1 188 ? -12.758 -2.918 17.749 1.00 97.81 188 ASN A N 1
ATOM 1466 C CA . ASN A 1 188 ? -13.277 -4.115 18.416 1.00 97.81 188 ASN A CA 1
ATOM 1467 C C . ASN A 1 188 ? -13.270 -3.972 19.950 1.00 97.81 188 ASN A C 1
ATOM 1469 O O . ASN A 1 188 ? -14.214 -4.395 20.610 1.00 97.81 188 ASN A O 1
ATOM 1473 N N . GLU A 1 189 ? -12.229 -3.362 20.532 1.00 97.94 189 GLU A N 1
ATOM 1474 C CA . GLU A 1 189 ? -12.183 -3.067 21.975 1.00 97.94 189 GLU A CA 1
ATOM 1475 C C . GLU A 1 189 ? -13.324 -2.131 22.402 1.00 97.94 189 GLU A C 1
ATOM 1477 O O . GLU A 1 189 ? -13.974 -2.375 23.418 1.00 97.94 189 GLU A O 1
ATOM 1482 N N . ILE A 1 190 ? -13.589 -1.071 21.628 1.00 97.81 190 ILE A N 1
ATOM 1483 C CA . ILE A 1 190 ? -14.693 -0.134 21.889 1.00 97.81 190 ILE A CA 1
ATOM 1484 C C . ILE A 1 190 ? -16.047 -0.839 21.763 1.00 97.81 190 ILE A C 1
ATOM 1486 O O . ILE A 1 190 ? -16.943 -0.587 22.567 1.00 97.81 190 ILE A O 1
ATOM 1490 N N . GLU A 1 191 ? -16.211 -1.710 20.769 1.00 97.94 191 GLU A N 1
ATOM 1491 C CA . GLU A 1 191 ? -17.434 -2.496 20.587 1.00 97.94 191 GLU A CA 1
ATOM 1492 C C . GLU A 1 191 ? -17.693 -3.403 21.798 1.00 97.94 191 GLU A C 1
ATOM 1494 O O . GLU A 1 191 ? -18.770 -3.325 22.386 1.00 97.94 191 GLU A O 1
ATOM 1499 N N . ALA A 1 192 ? -16.682 -4.143 22.263 1.00 97.75 192 ALA A N 1
ATOM 1500 C CA . ALA A 1 192 ? -16.790 -4.977 23.461 1.00 97.75 192 ALA A CA 1
ATOM 1501 C C . ALA A 1 192 ? -17.115 -4.157 24.727 1.00 97.75 192 ALA A C 1
ATOM 1503 O O . ALA A 1 192 ? -17.987 -4.532 25.509 1.00 97.75 192 ALA A O 1
ATOM 1504 N N . GLN A 1 193 ? -16.470 -3.000 24.916 1.00 97.44 193 GLN A N 1
ATOM 1505 C CA . GLN A 1 193 ? -16.774 -2.106 26.042 1.00 97.44 193 GLN A CA 1
ATOM 1506 C C . GLN A 1 193 ? -18.206 -1.558 25.983 1.00 97.44 193 GLN A C 1
ATOM 1508 O O . GLN A 1 193 ? -18.855 -1.413 27.019 1.00 97.44 193 GLN A O 1
ATOM 1513 N N . ASN A 1 194 ? -18.717 -1.258 24.787 1.00 97.69 194 ASN A N 1
ATOM 1514 C CA . ASN A 1 194 ? -20.103 -0.829 24.616 1.00 97.69 194 ASN A CA 1
ATOM 1515 C C . ASN A 1 194 ? -21.090 -1.947 24.969 1.00 97.69 194 ASN A C 1
ATOM 1517 O O . ASN A 1 194 ? -22.100 -1.670 25.614 1.00 97.69 194 ASN A O 1
ATOM 1521 N N . GLU A 1 195 ? -20.804 -3.195 24.593 1.00 97.75 195 GLU A N 1
ATOM 1522 C CA . GLU A 1 195 ? -21.622 -4.349 24.985 1.00 97.75 195 GLU A CA 1
ATOM 1523 C C . GLU A 1 195 ? -21.654 -4.529 26.511 1.00 97.75 195 GLU A C 1
ATOM 1525 O O . GLU A 1 195 ? -22.733 -4.668 27.093 1.00 97.75 195 GLU A O 1
ATOM 1530 N N . GLU A 1 196 ? -20.500 -4.437 27.180 1.00 97.75 196 GLU A N 1
ATOM 1531 C CA . GLU A 1 196 ? -20.418 -4.493 28.646 1.00 97.75 196 GLU A CA 1
ATOM 1532 C C . GLU A 1 196 ? -21.200 -3.351 29.314 1.00 97.75 196 GLU A C 1
ATOM 1534 O O . GLU A 1 196 ? -21.914 -3.570 30.299 1.00 97.75 196 GLU A O 1
ATOM 1539 N N . LEU A 1 197 ? -21.113 -2.130 28.773 1.00 98.00 197 LEU A N 1
ATOM 1540 C CA . LEU A 1 197 ? -21.869 -0.977 29.268 1.00 98.00 197 LEU A CA 1
ATOM 1541 C C . LEU A 1 197 ? -23.380 -1.169 29.113 1.00 98.00 197 LEU A C 1
ATOM 1543 O O . LEU A 1 197 ? -24.125 -0.878 30.052 1.00 98.00 197 LEU A O 1
ATOM 1547 N N . LEU A 1 198 ? -23.836 -1.675 27.964 1.00 97.94 198 LEU A N 1
ATOM 1548 C CA . LEU A 1 198 ? -25.250 -1.971 27.724 1.00 97.94 198 LEU A CA 1
ATOM 1549 C C . LEU A 1 198 ? -25.758 -3.036 28.699 1.00 97.94 198 LEU A C 1
ATOM 1551 O O . LEU A 1 198 ? -26.788 -2.837 29.344 1.00 97.94 198 LEU A O 1
ATOM 1555 N N . GLN A 1 199 ? -24.999 -4.116 28.894 1.00 97.75 199 GLN A N 1
ATOM 1556 C CA . GLN A 1 199 ? -25.342 -5.152 29.866 1.00 97.75 199 GLN A CA 1
ATOM 1557 C C . GLN A 1 199 ? -25.383 -4.596 31.300 1.00 97.75 199 GLN A C 1
ATOM 1559 O O . GLN A 1 199 ? -26.294 -4.899 32.077 1.00 97.75 199 GLN A O 1
ATOM 1564 N N . GLY A 1 200 ? -24.421 -3.744 31.663 1.00 97.31 200 GLY A N 1
ATOM 1565 C CA . GLY A 1 200 ? -24.402 -3.047 32.948 1.00 97.31 200 GLY A CA 1
ATOM 1566 C C . GLY A 1 200 ? -25.636 -2.164 33.151 1.00 97.31 200 GLY A C 1
ATOM 1567 O O . GLY A 1 200 ? -26.255 -2.196 34.217 1.00 97.31 200 GLY A O 1
ATOM 1568 N N . GLN A 1 201 ? -26.040 -1.423 32.118 1.00 97.56 201 GLN A N 1
ATOM 1569 C CA . GLN A 1 201 ? -27.237 -0.587 32.137 1.00 97.56 201 GLN A CA 1
ATOM 1570 C C . GLN A 1 201 ? -28.513 -1.422 32.318 1.00 97.56 201 GLN A C 1
ATOM 1572 O O . GLN A 1 201 ? -29.374 -1.062 33.125 1.00 97.56 201 GLN A O 1
ATOM 1577 N N . GLU A 1 202 ? -28.640 -2.548 31.616 1.00 97.50 202 GLU A N 1
ATOM 1578 C CA . GLU A 1 202 ? -29.772 -3.468 31.772 1.00 97.50 202 GLU A CA 1
ATOM 1579 C C . GLU A 1 202 ? -29.862 -4.031 33.195 1.00 97.50 202 GLU A C 1
ATOM 1581 O O . GLU A 1 202 ? -30.942 -4.026 33.797 1.00 97.50 202 GLU A O 1
ATOM 1586 N N . ASN A 1 203 ? -28.726 -4.437 33.767 1.00 97.44 203 ASN A N 1
ATOM 1587 C CA . ASN A 1 203 ? -28.645 -4.939 35.137 1.00 97.44 203 ASN A CA 1
ATOM 1588 C C . ASN A 1 203 ? -29.047 -3.874 36.167 1.00 97.44 203 ASN A C 1
ATOM 1590 O O . ASN A 1 203 ? -29.833 -4.161 37.074 1.00 97.44 203 ASN A O 1
ATOM 1594 N N . LEU A 1 204 ? -28.562 -2.636 36.017 1.00 97.12 204 LEU A N 1
ATOM 1595 C CA . LEU A 1 204 ? -28.949 -1.516 36.882 1.00 97.12 204 LEU A CA 1
ATOM 1596 C C . LEU A 1 204 ? -30.446 -1.219 36.783 1.00 97.12 204 LEU A C 1
ATOM 1598 O O . LEU A 1 204 ? -31.110 -1.050 37.804 1.00 97.12 204 LEU A O 1
ATOM 1602 N N . ASN A 1 205 ? -31.004 -1.222 35.572 1.00 97.31 205 ASN A N 1
ATOM 1603 C CA . ASN A 1 205 ? -32.437 -1.023 35.366 1.00 97.31 205 ASN A CA 1
ATOM 1604 C C . ASN A 1 205 ? -33.272 -2.147 35.998 1.00 97.31 205 ASN A C 1
ATOM 1606 O O . ASN A 1 205 ? -34.315 -1.887 36.599 1.00 97.31 205 ASN A O 1
ATOM 1610 N N . ALA A 1 206 ? -32.830 -3.403 35.898 1.00 97.25 206 ALA A N 1
ATOM 1611 C CA . ALA A 1 206 ? -33.486 -4.526 36.564 1.00 97.25 206 ALA A CA 1
ATOM 1612 C C . ALA A 1 206 ? -33.432 -4.399 38.096 1.00 97.25 206 ALA A C 1
ATOM 1614 O O . ALA A 1 206 ? -34.448 -4.609 38.762 1.00 97.25 206 ALA A O 1
ATOM 1615 N N . MET A 1 207 ? -32.281 -4.005 38.645 1.00 96.19 207 MET A N 1
ATOM 1616 C CA . MET A 1 207 ? -32.106 -3.789 40.080 1.00 96.19 207 MET A CA 1
ATOM 1617 C C . MET A 1 207 ? -32.967 -2.633 40.596 1.00 96.19 207 MET A C 1
ATOM 1619 O O . MET A 1 207 ? -33.637 -2.797 41.611 1.00 96.19 207 MET A O 1
ATOM 1623 N N . ASN A 1 208 ? -33.014 -1.509 39.875 1.00 97.25 208 ASN A N 1
ATOM 1624 C CA . ASN A 1 208 ? -33.870 -0.373 40.216 1.00 97.25 208 ASN A CA 1
ATOM 1625 C C . ASN A 1 208 ? -35.346 -0.775 40.266 1.00 97.25 208 ASN A C 1
ATOM 1627 O O . ASN A 1 208 ? -36.001 -0.512 41.268 1.00 97.25 208 ASN A O 1
ATOM 1631 N N . ARG A 1 209 ? -35.851 -1.501 39.258 1.00 96.69 209 ARG A N 1
ATOM 1632 C CA . ARG A 1 209 ? -37.240 -2.002 39.265 1.00 96.69 209 ARG A CA 1
ATOM 1633 C C . ARG A 1 209 ? -37.535 -2.898 40.470 1.00 96.69 209 ARG A C 1
ATOM 1635 O O . ARG A 1 209 ? -38.606 -2.807 41.060 1.00 96.69 209 ARG A O 1
ATOM 1642 N N . ASN A 1 210 ? -36.592 -3.761 40.849 1.00 97.31 210 ASN A N 1
ATOM 1643 C CA . ASN A 1 210 ? -36.743 -4.617 42.027 1.00 97.31 210 ASN A CA 1
ATOM 1644 C C . ASN A 1 210 ? -36.751 -3.791 43.326 1.00 97.31 210 ASN A C 1
ATOM 1646 O O . ASN A 1 210 ? -37.611 -3.989 44.181 1.00 97.31 210 ASN A O 1
ATOM 1650 N N . LEU A 1 211 ? -35.841 -2.822 43.455 1.00 96.94 211 LEU A N 1
ATOM 1651 C CA . LEU A 1 211 ? -35.802 -1.918 44.604 1.00 96.94 211 LEU A CA 1
ATOM 1652 C C . LEU A 1 211 ? -37.091 -1.101 44.727 1.00 96.94 211 LEU A C 1
ATOM 1654 O O . LEU A 1 211 ? -37.627 -1.002 45.827 1.00 96.94 211 LEU A O 1
ATOM 1658 N N . GLU A 1 212 ? -37.613 -0.569 43.623 1.00 97.06 212 GLU A N 1
ATOM 1659 C CA . GLU A 1 212 ? -38.897 0.135 43.592 1.00 97.06 212 GLU A CA 1
ATOM 1660 C C . GLU A 1 212 ? -40.036 -0.767 44.074 1.00 97.06 212 GLU A C 1
ATOM 1662 O O . GLU A 1 212 ? -40.783 -0.374 44.971 1.00 97.06 212 GLU A O 1
ATOM 1667 N N . GLN A 1 213 ? -40.115 -2.004 43.572 1.00 97.06 213 GLN A N 1
ATOM 1668 C CA . GLN A 1 213 ? -41.116 -2.975 44.020 1.00 97.06 213 GLN A CA 1
ATOM 1669 C C . GLN A 1 213 ? -40.988 -3.273 45.520 1.00 97.06 213 GLN A C 1
ATOM 1671 O O . GLN A 1 213 ? -41.975 -3.237 46.251 1.00 97.06 213 GLN A O 1
ATOM 1676 N N . LEU A 1 214 ? -39.770 -3.513 46.011 1.00 97.06 214 LEU A N 1
ATOM 1677 C CA . LEU A 1 214 ? -39.527 -3.799 47.424 1.00 97.06 214 LEU A CA 1
ATOM 1678 C C . LEU A 1 214 ? -39.891 -2.606 48.318 1.00 97.06 214 LEU A C 1
ATOM 1680 O O . LEU A 1 214 ? -40.429 -2.790 49.413 1.00 97.06 214 LEU A O 1
ATOM 1684 N N . VAL A 1 215 ? -39.593 -1.385 47.870 1.00 97.38 215 VAL A N 1
ATOM 1685 C CA . VAL A 1 215 ? -39.977 -0.151 48.563 1.00 97.38 215 VAL A CA 1
ATOM 1686 C C . VAL A 1 215 ? -41.494 -0.013 48.594 1.00 97.38 215 VAL A C 1
ATOM 1688 O O . VAL A 1 215 ? -42.030 0.299 49.657 1.00 97.38 215 VAL A O 1
ATOM 1691 N N . MET A 1 216 ? -42.190 -0.286 47.488 1.00 96.69 216 MET A N 1
ATOM 1692 C CA . MET A 1 216 ? -43.654 -0.279 47.443 1.00 96.69 216 MET A CA 1
ATOM 1693 C C . MET A 1 216 ? -44.246 -1.302 48.416 1.00 96.69 216 MET A C 1
ATOM 1695 O O . MET A 1 216 ? -45.061 -0.930 49.261 1.00 96.69 216 MET A O 1
ATOM 1699 N N . ASP A 1 217 ? -43.781 -2.552 48.377 1.00 96.38 217 ASP A N 1
ATOM 1700 C CA . ASP A 1 217 ? -44.272 -3.632 49.240 1.00 96.38 217 ASP A CA 1
ATOM 1701 C C . ASP A 1 217 ? -44.046 -3.317 50.727 1.00 96.38 217 ASP A C 1
ATOM 1703 O O . ASP A 1 217 ? -44.939 -3.484 51.565 1.00 96.38 217 ASP A O 1
ATOM 1707 N N . ARG A 1 218 ? -42.856 -2.810 51.081 1.00 95.31 218 ARG A N 1
ATOM 1708 C CA . ARG A 1 218 ? -42.551 -2.406 52.461 1.00 95.31 218 ARG A CA 1
ATOM 1709 C C . ARG A 1 218 ? -43.365 -1.200 52.897 1.00 95.31 218 ARG A C 1
ATOM 1711 O O . ARG A 1 218 ? -43.862 -1.198 54.020 1.00 95.31 218 ARG A O 1
ATOM 1718 N N . THR A 1 219 ? -43.513 -0.199 52.034 1.00 96.06 219 THR A N 1
ATOM 1719 C CA . THR A 1 219 ? -44.322 0.991 52.326 1.00 96.06 219 THR A CA 1
ATOM 1720 C C . THR A 1 219 ? -45.776 0.601 52.568 1.00 96.06 219 THR A C 1
ATOM 1722 O O . THR A 1 219 ? -46.355 1.039 53.559 1.00 96.06 219 THR A O 1
ATOM 1725 N N . ALA A 1 220 ? -46.338 -0.289 51.744 1.00 95.69 220 ALA A N 1
ATOM 1726 C CA . ALA A 1 220 ? -47.690 -0.810 51.923 1.00 95.69 220 ALA A CA 1
ATOM 1727 C C . ALA A 1 220 ? -47.844 -1.558 53.257 1.00 95.69 220 ALA A C 1
ATOM 1729 O O . ALA A 1 220 ? -48.792 -1.310 54.003 1.00 95.69 220 ALA A O 1
ATOM 1730 N N . LYS A 1 221 ? -46.879 -2.419 53.608 1.00 95.19 221 LYS A N 1
ATOM 1731 C CA . LYS A 1 221 ? -46.883 -3.143 54.887 1.00 95.19 221 LYS A CA 1
ATOM 1732 C C . LYS A 1 221 ? -46.800 -2.202 56.091 1.00 95.19 221 LYS A C 1
ATOM 1734 O O . LYS A 1 221 ? -47.531 -2.392 57.058 1.00 95.19 221 LYS A O 1
ATOM 1739 N N . VAL A 1 222 ? -45.930 -1.194 56.036 1.00 95.44 222 VAL A N 1
ATOM 1740 C CA . VAL A 1 222 ? -45.800 -0.185 57.100 1.00 95.44 222 VAL A CA 1
ATOM 1741 C C . VAL A 1 222 ? -47.080 0.634 57.223 1.00 95.44 222 VAL A C 1
ATOM 1743 O O . VAL A 1 222 ? -47.532 0.863 58.340 1.00 95.44 222 VAL A O 1
ATOM 1746 N N . HIS A 1 223 ? -47.700 1.027 56.107 1.00 94.81 223 HIS A N 1
ATOM 1747 C CA . HIS A 1 223 ? -48.987 1.720 56.127 1.00 94.81 223 HIS A CA 1
ATOM 1748 C C . HIS A 1 223 ? -50.072 0.886 56.809 1.00 94.81 223 HIS A C 1
ATOM 1750 O O . HIS A 1 223 ? -50.713 1.381 57.732 1.00 94.81 223 HIS A O 1
ATOM 1756 N N . ALA A 1 224 ? -50.213 -0.387 56.432 1.00 92.50 224 ALA A N 1
ATOM 1757 C CA . ALA A 1 224 ? -51.180 -1.293 57.048 1.00 92.50 224 ALA A CA 1
ATOM 1758 C C . ALA A 1 224 ? -50.927 -1.476 58.558 1.00 92.50 224 ALA A C 1
ATOM 1760 O O . ALA A 1 224 ? -51.854 -1.422 59.364 1.00 92.50 224 ALA A O 1
ATOM 1761 N N . GLN A 1 225 ? -49.662 -1.635 58.965 1.00 90.00 225 GLN A N 1
ATOM 1762 C CA . GLN A 1 225 ? -49.288 -1.724 60.382 1.00 90.00 225 GLN A CA 1
ATOM 1763 C C . GLN A 1 225 ? -49.573 -0.426 61.147 1.00 90.00 225 GLN A C 1
ATOM 1765 O O . GLN A 1 225 ? -50.016 -0.471 62.293 1.00 90.00 225 GLN A O 1
ATOM 1770 N N . ASN A 1 226 ? -49.336 0.729 60.525 1.00 93.88 226 ASN A N 1
ATOM 1771 C CA . ASN A 1 226 ? -49.609 2.027 61.128 1.00 93.88 226 ASN A CA 1
ATOM 1772 C C . ASN A 1 226 ? -51.120 2.252 61.308 1.00 93.88 226 ASN A C 1
ATOM 1774 O O . ASN A 1 226 ? -51.555 2.646 62.387 1.00 93.88 226 ASN A O 1
ATOM 1778 N N . GLU A 1 227 ? -51.937 1.926 60.302 1.00 90.94 227 GLU A N 1
ATOM 1779 C CA . GLU A 1 227 ? -53.402 1.967 60.416 1.00 90.94 227 GLU A CA 1
ATOM 1780 C C . GLU A 1 227 ? -53.915 1.049 61.534 1.00 90.94 227 GLU A C 1
ATOM 1782 O O . GLU A 1 227 ? -54.767 1.453 62.330 1.00 90.94 227 GLU A O 1
ATOM 1787 N N . MET A 1 228 ? -53.347 -0.155 61.660 1.00 86.31 228 MET A N 1
ATOM 1788 C CA . MET A 1 228 ? -53.670 -1.082 62.747 1.00 86.31 228 MET A CA 1
ATOM 1789 C C . MET A 1 228 ? -53.313 -0.506 64.125 1.00 86.31 228 MET A C 1
ATOM 1791 O O . MET A 1 228 ? -54.132 -0.557 65.044 1.00 86.31 228 MET A O 1
ATOM 1795 N N . LEU A 1 229 ? -52.120 0.080 64.279 1.00 87.62 229 LEU A N 1
ATOM 1796 C CA . LEU A 1 229 ? -51.685 0.724 65.525 1.00 87.62 229 LEU A CA 1
ATOM 1797 C C . LEU A 1 229 ? -52.555 1.931 65.892 1.00 87.62 229 LEU A C 1
ATOM 1799 O O . LEU A 1 229 ? -52.870 2.126 67.070 1.00 87.62 229 LEU A O 1
ATOM 1803 N N . LEU A 1 230 ? -52.967 2.730 64.905 1.00 87.81 230 LEU A N 1
ATOM 1804 C CA . LEU A 1 230 ? -53.892 3.845 65.106 1.00 87.81 230 LEU A CA 1
ATOM 1805 C C . LEU A 1 230 ? -55.254 3.349 65.592 1.00 87.81 230 LEU A C 1
ATOM 1807 O O . LEU A 1 230 ? -55.761 3.866 66.590 1.00 87.81 230 LEU A O 1
ATOM 1811 N N . LYS A 1 231 ? -55.809 2.311 64.950 1.00 83.44 231 LYS A N 1
ATOM 1812 C CA . LYS A 1 231 ? -57.064 1.678 65.380 1.00 83.44 231 LYS A CA 1
ATOM 1813 C C . LYS A 1 231 ? -56.946 1.139 66.808 1.00 83.44 231 LYS A C 1
ATOM 1815 O O . LYS A 1 231 ? -57.794 1.447 67.638 1.00 83.44 231 LYS A O 1
ATOM 1820 N N . TYR A 1 232 ? -55.862 0.428 67.125 1.00 82.00 232 TYR A N 1
ATOM 1821 C CA . TYR A 1 232 ? -55.588 -0.066 68.477 1.00 82.00 232 TYR A CA 1
ATOM 1822 C C . TYR A 1 232 ? -55.536 1.059 69.515 1.00 82.00 232 TYR A C 1
ATOM 1824 O O . TYR A 1 232 ? -56.194 0.985 70.551 1.00 82.00 232 TYR A O 1
ATOM 1832 N N . THR A 1 233 ? -54.769 2.115 69.237 1.00 82.38 233 THR A N 1
ATOM 1833 C CA . THR A 1 233 ? -54.589 3.240 70.164 1.00 82.38 233 THR A CA 1
ATOM 1834 C C . THR A 1 233 ? -55.905 3.977 70.391 1.00 82.38 233 THR A C 1
ATOM 1836 O O . THR A 1 233 ? -56.209 4.333 71.529 1.00 82.38 233 THR A O 1
ATOM 1839 N N . TYR A 1 234 ? -56.711 4.160 69.339 1.00 82.44 234 TYR A N 1
ATOM 1840 C CA . TYR A 1 234 ? -58.050 4.735 69.439 1.00 82.44 234 TYR A CA 1
ATOM 1841 C C . TYR A 1 234 ? -58.968 3.875 70.316 1.00 82.44 234 TYR A C 1
ATOM 1843 O O . TYR A 1 234 ? -59.530 4.384 71.288 1.00 82.44 234 TYR A O 1
ATOM 1851 N N . THR A 1 235 ? -59.066 2.570 70.033 1.00 75.94 235 THR A N 1
ATOM 1852 C CA . THR A 1 235 ? -59.922 1.654 70.799 1.00 75.94 235 THR A CA 1
ATOM 1853 C C . THR A 1 235 ? -59.486 1.586 72.263 1.00 75.94 235 THR A C 1
ATOM 1855 O O . THR A 1 235 ? -60.310 1.732 73.162 1.00 75.94 235 THR A O 1
ATOM 1858 N N . ASN A 1 236 ? -58.185 1.457 72.530 1.00 77.88 236 ASN A N 1
ATOM 1859 C CA . ASN A 1 236 ? -57.644 1.419 73.887 1.00 77.88 236 ASN A CA 1
ATOM 1860 C C . ASN A 1 236 ? -57.904 2.743 74.643 1.00 77.88 236 ASN A C 1
ATOM 1862 O O . ASN A 1 236 ? -58.429 2.750 75.756 1.00 77.88 236 ASN A O 1
ATOM 1866 N N . ALA A 1 237 ? -57.624 3.895 74.026 1.00 80.19 237 ALA A N 1
ATOM 1867 C CA . ALA A 1 237 ? -57.842 5.193 74.664 1.00 80.19 237 ALA A CA 1
ATOM 1868 C C . ALA A 1 237 ? -59.325 5.499 74.935 1.00 80.19 237 ALA A C 1
ATOM 1870 O O . ALA A 1 237 ? -59.617 6.187 75.914 1.00 80.19 237 ALA A O 1
ATOM 1871 N N . HIS A 1 238 ? -60.251 5.021 74.098 1.00 76.56 238 HIS A N 1
ATOM 1872 C CA . HIS A 1 238 ? -61.681 5.296 74.257 1.00 76.56 238 HIS A CA 1
ATOM 1873 C C . HIS A 1 238 ? -62.379 4.285 75.178 1.00 76.56 238 HIS A C 1
ATOM 1875 O O . HIS A 1 238 ? -63.114 4.685 76.080 1.00 76.56 238 HIS A O 1
ATOM 1881 N N . HIS A 1 239 ? -62.110 2.989 75.004 1.00 76.31 239 HIS A N 1
ATOM 1882 C CA . HIS A 1 239 ? -62.836 1.928 75.703 1.00 76.31 239 HIS A CA 1
ATOM 1883 C C . HIS A 1 239 ? -62.219 1.536 77.050 1.00 76.31 239 HIS A C 1
ATOM 1885 O O . HIS A 1 239 ? -62.966 1.212 77.966 1.00 76.31 239 HIS A O 1
ATOM 1891 N N . LEU A 1 240 ? -60.893 1.605 77.224 1.00 78.44 240 LEU A N 1
ATOM 1892 C CA . LEU A 1 240 ? -60.242 1.246 78.497 1.00 78.44 240 LEU A CA 1
ATOM 1893 C C . LEU A 1 240 ? -60.135 2.427 79.465 1.00 78.44 240 LEU A C 1
ATOM 1895 O O . LEU A 1 240 ? -60.266 2.259 80.678 1.00 78.44 240 LEU A O 1
ATOM 1899 N N . ARG A 1 241 ? -59.931 3.648 78.957 1.00 80.81 241 ARG A N 1
ATOM 1900 C CA . ARG A 1 241 ? -59.724 4.828 79.815 1.00 80.81 241 ARG A CA 1
ATOM 1901 C C . ARG A 1 241 ? -60.943 5.162 80.678 1.00 80.81 241 ARG A C 1
ATOM 1903 O O . ARG A 1 241 ? -60.767 5.590 81.817 1.00 80.81 241 ARG A O 1
ATOM 1910 N N . GLY A 1 242 ? -62.156 4.974 80.155 1.00 82.75 242 GLY A N 1
ATOM 1911 C CA . GLY A 1 242 ? -63.408 5.242 80.870 1.00 82.75 242 GLY A CA 1
ATOM 1912 C C . GLY A 1 242 ? -63.585 4.362 82.116 1.00 82.75 242 GLY A C 1
ATOM 1913 O O . GLY A 1 242 ? -63.653 4.910 83.218 1.00 82.75 242 GLY A O 1
ATOM 1914 N N . PRO A 1 243 ? -63.610 3.025 81.972 1.00 83.06 243 PRO A N 1
ATOM 1915 C CA . PRO A 1 243 ? -63.697 2.088 83.093 1.00 83.06 243 PRO A CA 1
ATOM 1916 C C . PRO A 1 243 ? -62.539 2.229 84.089 1.00 83.06 243 PRO A C 1
ATOM 1918 O O . PRO A 1 243 ? -62.771 2.250 85.295 1.00 83.06 243 PRO A O 1
ATOM 1921 N N . VAL A 1 244 ? -61.299 2.427 83.619 1.00 84.06 244 VAL A N 1
ATOM 1922 C CA . VAL A 1 244 ? -60.134 2.621 84.507 1.00 84.06 244 VAL A CA 1
ATOM 1923 C C . VAL A 1 244 ? -60.260 3.901 85.339 1.00 84.06 244 VAL A C 1
ATOM 1925 O O . VAL A 1 244 ? -59.999 3.881 86.542 1.00 84.06 244 VAL A O 1
ATOM 1928 N N . ALA A 1 245 ? -60.698 5.016 84.744 1.00 86.44 245 ALA A N 1
ATOM 1929 C CA . ALA A 1 245 ? -60.961 6.247 85.492 1.00 86.44 245 ALA A CA 1
ATOM 1930 C C . ALA A 1 245 ? -62.100 6.065 86.510 1.00 86.44 245 ALA A C 1
ATOM 1932 O O . ALA A 1 245 ? -62.013 6.582 87.625 1.00 86.44 245 ALA A O 1
ATOM 1933 N N . ARG A 1 246 ? -63.137 5.295 86.151 1.00 86.81 246 ARG A N 1
ATOM 1934 C CA . ARG A 1 246 ? -64.257 4.944 87.037 1.00 86.81 246 ARG A CA 1
ATOM 1935 C C . ARG A 1 246 ? -63.778 4.119 88.234 1.00 86.81 246 ARG A C 1
ATOM 1937 O O . ARG A 1 246 ? -64.097 4.460 89.369 1.00 86.81 246 ARG A O 1
ATOM 1944 N N . LEU A 1 247 ? -62.948 3.105 87.993 1.00 87.56 247 LEU A N 1
ATOM 1945 C CA . LEU A 1 247 ? -62.342 2.257 89.020 1.00 87.56 247 LEU A CA 1
ATOM 1946 C C . LEU A 1 247 ? -61.426 3.058 89.960 1.00 87.56 247 LEU A C 1
ATOM 1948 O O . LEU A 1 247 ? -61.556 2.949 91.176 1.00 87.56 247 LEU A O 1
ATOM 1952 N N . LEU A 1 248 ? -60.565 3.936 89.429 1.00 86.25 248 LEU A N 1
ATOM 1953 C CA . LEU A 1 248 ? -59.751 4.852 90.245 1.00 86.25 248 LEU A CA 1
ATOM 1954 C C . LEU A 1 248 ? -60.613 5.809 91.084 1.00 86.25 248 LEU A C 1
ATOM 1956 O O . LEU A 1 248 ? -60.288 6.086 92.239 1.00 86.25 248 LEU A O 1
ATOM 1960 N N . GLY A 1 249 ? -61.721 6.296 90.520 1.00 89.69 249 GLY A N 1
ATOM 1961 C CA . GLY A 1 249 ? -62.709 7.099 91.237 1.00 89.69 249 GLY A CA 1
ATOM 1962 C C . GLY A 1 249 ? -63.337 6.337 92.404 1.00 89.69 249 GLY A C 1
ATOM 1963 O O . GLY A 1 249 ? -63.355 6.851 93.519 1.00 89.69 249 GLY A O 1
ATOM 1964 N N . LEU A 1 250 ? -63.774 5.094 92.176 1.00 87.44 250 LEU A N 1
ATOM 1965 C CA . LEU A 1 250 ? -64.334 4.217 93.212 1.00 87.44 250 LEU A CA 1
ATOM 1966 C C . LEU A 1 250 ? -63.329 3.933 94.336 1.00 87.44 250 LEU A C 1
ATOM 1968 O O . LEU A 1 250 ? -63.689 4.012 95.507 1.00 87.44 250 LEU A O 1
ATOM 1972 N N . VAL A 1 251 ? -62.059 3.686 93.998 1.00 85.69 251 VAL A N 1
ATOM 1973 C CA . VAL A 1 251 ? -60.985 3.502 94.991 1.00 85.69 251 VAL A CA 1
ATOM 1974 C C . VAL A 1 251 ? -60.772 4.770 95.823 1.00 85.69 251 VAL A C 1
ATOM 1976 O O . VAL A 1 251 ? -60.587 4.688 97.036 1.00 85.69 251 VAL A O 1
ATOM 1979 N N . ASN A 1 252 ? -60.819 5.954 95.209 1.00 88.12 252 ASN A N 1
ATOM 1980 C CA . ASN A 1 252 ? -60.703 7.216 95.942 1.00 88.12 252 ASN A CA 1
ATOM 1981 C C . ASN A 1 252 ? -61.917 7.491 96.841 1.00 88.12 252 ASN A C 1
ATOM 1983 O O . ASN A 1 252 ? -61.726 7.951 97.964 1.00 88.12 252 ASN A O 1
ATOM 1987 N N . LEU A 1 253 ? -63.136 7.185 96.385 1.00 86.75 253 LEU A N 1
ATOM 1988 C CA . LEU A 1 253 ? -64.356 7.317 97.191 1.00 86.75 253 LEU A CA 1
ATOM 1989 C C . LEU A 1 253 ? -64.331 6.379 98.402 1.00 86.75 253 LEU A C 1
ATOM 1991 O O . LEU A 1 253 ? -64.576 6.829 99.516 1.00 86.75 253 LEU A O 1
ATOM 1995 N N . TYR A 1 254 ? -63.916 5.125 98.212 1.00 86.38 254 TYR A N 1
ATOM 1996 C CA . TYR A 1 254 ? -63.700 4.175 99.307 1.00 86.38 254 TYR A CA 1
ATOM 1997 C C . TYR A 1 254 ? -62.706 4.696 100.358 1.00 86.38 254 TYR A C 1
AT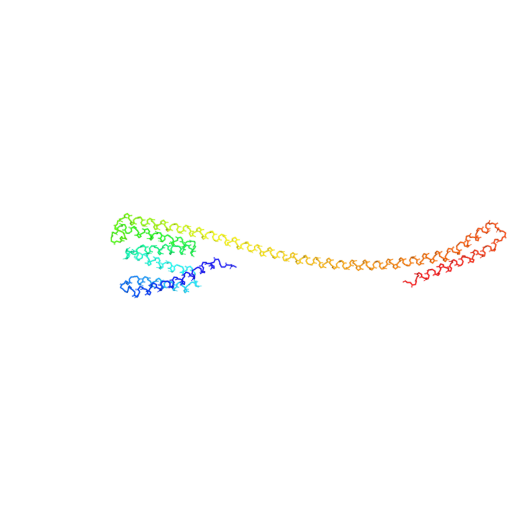OM 1999 O O . TYR A 1 254 ? -62.903 4.526 101.558 1.00 86.38 254 TYR A O 1
ATOM 2007 N N . ARG A 1 255 ? -61.631 5.376 99.933 1.00 84.00 255 ARG A N 1
ATOM 2008 C CA . ARG A 1 255 ? -60.662 5.973 100.870 1.00 84.00 255 ARG A CA 1
ATOM 2009 C C . ARG A 1 255 ? -61.256 7.106 101.713 1.00 84.00 255 ARG A C 1
ATOM 2011 O O . ARG A 1 255 ? -60.692 7.398 102.764 1.00 84.00 255 ARG A O 1
ATOM 2018 N N . MET A 1 256 ? -62.326 7.748 101.245 1.00 84.38 256 MET A N 1
ATOM 2019 C CA . MET A 1 256 ? -63.013 8.845 101.934 1.00 84.38 256 MET A CA 1
ATOM 2020 C C . MET A 1 256 ? -64.181 8.360 102.804 1.00 84.38 256 MET A C 1
ATOM 2022 O O . MET A 1 256 ? -64.466 8.997 103.813 1.00 84.38 256 MET A O 1
ATOM 2026 N N . ASP A 1 257 ? -64.822 7.247 102.439 1.00 81.06 257 ASP A N 1
ATOM 2027 C CA . ASP A 1 257 ? -65.953 6.643 103.153 1.00 81.06 257 ASP A CA 1
ATOM 2028 C C . ASP A 1 257 ? -65.729 5.130 103.337 1.00 81.06 257 ASP A C 1
ATOM 2030 O O . ASP A 1 257 ? -66.035 4.317 102.461 1.00 81.06 257 ASP A O 1
ATOM 2034 N N . GLN A 1 258 ? -65.148 4.755 104.482 1.00 76.25 258 GLN A N 1
ATOM 2035 C CA . GLN A 1 258 ? -64.754 3.370 104.773 1.00 76.25 258 GLN A CA 1
ATOM 2036 C C . GLN A 1 258 ? -65.886 2.517 105.357 1.00 76.25 258 GLN A C 1
ATOM 2038 O O . GLN A 1 258 ? -65.785 1.289 105.345 1.00 76.25 258 GLN A O 1
ATOM 2043 N N . ASP A 1 259 ? -66.973 3.135 105.820 1.00 77.69 259 ASP A N 1
ATOM 2044 C CA . ASP A 1 259 ? -68.080 2.424 106.467 1.00 77.69 259 ASP A CA 1
ATOM 2045 C C . ASP A 1 259 ? -68.911 1.611 105.451 1.00 77.69 259 ASP A C 1
ATOM 2047 O O . ASP A 1 259 ? -69.560 0.629 105.810 1.00 77.69 259 ASP A O 1
ATOM 2051 N N . ASN A 1 260 ? -68.815 1.950 104.158 1.00 79.56 260 ASN A N 1
ATOM 2052 C CA . ASN A 1 260 ? -69.490 1.278 103.040 1.00 79.56 260 ASN A CA 1
ATOM 2053 C C . ASN A 1 260 ? -68.557 0.375 102.205 1.00 79.56 260 ASN A C 1
ATOM 2055 O O . ASN A 1 260 ? -68.740 0.212 100.995 1.00 79.56 260 ASN A O 1
ATOM 2059 N N . ALA A 1 261 ? -67.552 -0.240 102.837 1.00 77.88 261 ALA A N 1
ATOM 2060 C CA . ALA A 1 261 ? -66.530 -1.055 102.170 1.00 77.88 261 ALA A CA 1
ATOM 2061 C C . ALA A 1 261 ? -67.090 -2.141 101.230 1.00 77.88 261 ALA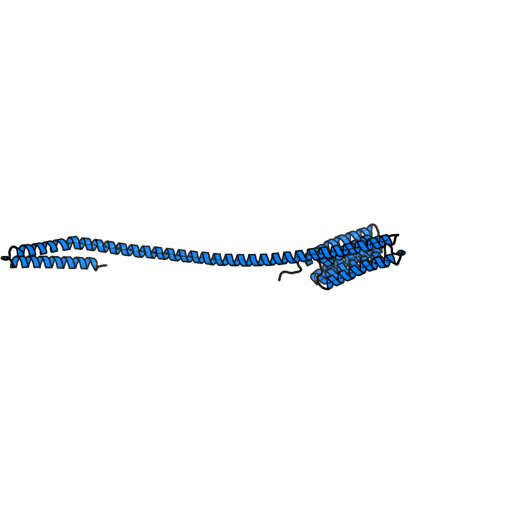 A C 1
ATOM 2063 O O . ALA A 1 261 ? -66.581 -2.321 100.124 1.00 77.88 261 ALA A O 1
ATOM 2064 N N . ALA A 1 262 ? -68.152 -2.839 101.647 1.00 81.69 262 ALA A N 1
ATOM 2065 C CA . ALA A 1 262 ? -68.758 -3.915 100.860 1.00 81.69 262 ALA A CA 1
ATOM 2066 C C . ALA A 1 262 ? -69.343 -3.410 99.528 1.00 81.69 262 ALA A C 1
ATOM 2068 O O . ALA A 1 262 ? -69.143 -4.038 98.492 1.00 81.69 262 ALA A O 1
ATOM 2069 N N . PHE A 1 263 ? -69.993 -2.242 99.543 1.00 85.56 263 PHE A N 1
ATOM 2070 C CA . PHE A 1 263 ? -70.570 -1.622 98.348 1.00 85.56 263 PHE A CA 1
ATOM 2071 C C . PHE A 1 263 ? -69.487 -1.178 97.356 1.00 85.56 263 PHE A C 1
ATOM 2073 O O . PHE A 1 263 ? -69.589 -1.430 96.154 1.00 85.56 263 PHE A O 1
ATOM 2080 N N . PHE A 1 264 ? -68.419 -0.538 97.846 1.00 84.88 264 PHE A N 1
ATOM 2081 C CA . PHE A 1 264 ? -67.314 -0.119 96.983 1.00 84.88 264 PHE A CA 1
ATOM 2082 C C . PHE A 1 264 ? -66.547 -1.311 96.408 1.00 84.88 264 PHE A C 1
ATOM 2084 O O . PHE A 1 264 ? -66.154 -1.263 95.244 1.00 84.88 264 PHE A O 1
ATOM 2091 N N . PHE A 1 265 ? -66.367 -2.382 97.185 1.00 85.12 265 PHE A N 1
ATOM 2092 C CA . PHE A 1 265 ? -65.722 -3.604 96.711 1.00 85.12 265 PHE A CA 1
ATOM 2093 C C . PHE A 1 265 ? -66.516 -4.261 95.573 1.00 85.12 265 PHE A C 1
ATOM 2095 O O . PHE A 1 265 ? -65.937 -4.560 94.532 1.00 85.12 265 PHE A O 1
ATOM 2102 N N . GLU A 1 266 ? -67.839 -4.386 95.719 1.00 87.81 266 GLU A N 1
ATOM 2103 C CA . GLU A 1 266 ? -68.729 -4.896 94.664 1.00 87.81 266 GLU A CA 1
ATOM 2104 C C . GLU A 1 266 ? -68.633 -4.046 93.385 1.00 87.81 266 GLU A C 1
ATOM 2106 O O . GLU A 1 266 ? -68.448 -4.569 92.288 1.00 87.81 266 GLU A O 1
ATOM 2111 N N . LYS A 1 267 ? -68.663 -2.712 93.511 1.00 87.19 267 LYS A N 1
ATOM 2112 C CA . LYS A 1 267 ? -68.557 -1.812 92.351 1.00 87.19 267 LYS A CA 1
ATOM 2113 C C . LYS A 1 267 ? -67.183 -1.846 91.681 1.00 87.19 267 LYS A C 1
ATOM 2115 O O . LYS A 1 267 ? -67.101 -1.686 90.465 1.00 87.19 267 LYS A O 1
ATOM 2120 N N . VAL A 1 268 ? -66.108 -2.047 92.441 1.00 86.88 268 VAL A N 1
ATOM 2121 C CA . VAL A 1 268 ? -64.760 -2.258 91.891 1.00 86.88 268 VAL A CA 1
ATOM 2122 C C . VAL A 1 268 ? -64.687 -3.592 91.150 1.00 86.88 268 VAL A C 1
ATOM 2124 O O . VAL A 1 268 ? -64.101 -3.639 90.071 1.00 86.88 268 VAL A O 1
ATOM 2127 N N . GLU A 1 269 ? -65.309 -4.648 91.675 1.00 86.81 269 GLU A N 1
ATOM 2128 C CA . GLU A 1 269 ? -65.381 -5.953 91.013 1.00 86.81 269 GLU A CA 1
ATOM 2129 C C . GLU A 1 269 ? -66.157 -5.876 89.687 1.00 86.81 269 GLU A C 1
ATOM 2131 O O . GLU A 1 269 ? -65.685 -6.388 88.670 1.00 86.81 269 GLU A O 1
ATOM 2136 N N . ASP A 1 270 ? -67.293 -5.170 89.664 1.00 87.19 270 ASP A N 1
ATOM 2137 C CA . ASP A 1 270 ? -68.070 -4.910 88.444 1.00 87.19 270 ASP A CA 1
ATOM 2138 C C . ASP A 1 270 ? -67.229 -4.182 87.383 1.00 87.19 270 ASP A C 1
ATOM 2140 O O . ASP A 1 270 ? -67.202 -4.568 86.214 1.00 87.19 270 ASP A O 1
ATOM 2144 N N . GLN A 1 271 ? -66.505 -3.132 87.786 1.00 87.62 271 GLN A N 1
ATOM 2145 C CA . GLN A 1 271 ? -65.650 -2.369 86.873 1.00 87.62 271 GLN A CA 1
ATOM 2146 C C . GLN A 1 271 ? -64.423 -3.160 86.407 1.00 87.62 271 GLN A C 1
ATOM 2148 O O . GLN A 1 271 ? -63.989 -2.994 85.269 1.00 87.62 271 GLN A O 1
ATOM 2153 N N . ALA A 1 272 ? -63.874 -4.040 87.245 1.00 84.75 272 ALA A N 1
ATOM 2154 C CA . ALA A 1 272 ? -62.791 -4.936 86.853 1.00 84.75 272 ALA A CA 1
ATOM 2155 C C . ALA A 1 272 ? -63.252 -5.965 85.804 1.00 84.75 272 ALA A C 1
ATOM 2157 O O . ALA A 1 272 ? -62.507 -6.238 84.864 1.00 84.75 272 ALA A O 1
ATOM 2158 N N . LYS A 1 273 ? -64.486 -6.481 85.917 1.00 87.50 273 LYS A N 1
ATOM 2159 C CA . LYS A 1 273 ? -65.102 -7.357 84.903 1.00 87.50 273 LYS A CA 1
ATOM 2160 C C . LYS A 1 273 ? -65.332 -6.622 83.579 1.00 87.50 273 LYS A C 1
ATOM 2162 O O . LYS A 1 273 ? -64.945 -7.135 82.538 1.00 87.50 273 LYS A O 1
ATOM 2167 N N . GLU A 1 274 ? -65.852 -5.392 83.624 1.00 84.31 274 GLU A N 1
ATOM 2168 C CA . GLU A 1 274 ? -66.029 -4.542 82.429 1.00 84.31 274 GLU A CA 1
ATOM 2169 C C . GLU A 1 274 ? -64.687 -4.274 81.717 1.00 84.31 274 GLU A C 1
ATOM 2171 O O . GLU A 1 274 ? -64.613 -4.309 80.491 1.00 84.31 274 GLU A O 1
ATOM 2176 N N . ILE A 1 275 ? -63.600 -4.064 82.472 1.00 85.19 275 ILE A N 1
ATOM 2177 C CA . ILE A 1 275 ? -62.245 -3.937 81.913 1.00 85.19 275 ILE A CA 1
ATOM 2178 C C . ILE A 1 275 ? -61.782 -5.247 81.256 1.00 85.19 275 ILE A C 1
ATOM 2180 O O . ILE A 1 275 ? -61.242 -5.190 80.151 1.00 85.19 275 ILE A O 1
ATOM 2184 N N . ASP A 1 276 ? -61.980 -6.409 81.893 1.00 84.88 276 ASP A N 1
ATOM 2185 C CA . ASP A 1 276 ? -61.600 -7.712 81.314 1.00 84.88 276 ASP A CA 1
ATOM 2186 C C . ASP A 1 276 ? -62.349 -7.983 80.000 1.00 84.88 276 ASP A C 1
ATOM 2188 O O . ASP A 1 276 ? -61.744 -8.410 79.014 1.00 84.88 276 ASP A O 1
ATOM 2192 N N . ASP A 1 277 ? -63.641 -7.651 79.943 1.00 84.81 277 ASP A N 1
ATOM 2193 C CA . ASP A 1 277 ? -64.465 -7.796 78.740 1.00 84.81 277 ASP A CA 1
ATOM 2194 C C . ASP A 1 277 ? -63.976 -6.892 77.597 1.00 84.81 277 ASP A C 1
ATOM 2196 O O . ASP A 1 277 ? -63.808 -7.350 76.463 1.00 84.81 277 ASP A O 1
ATOM 2200 N N . VAL A 1 278 ? -63.658 -5.626 77.893 1.00 82.50 278 VAL A N 1
ATOM 2201 C CA . VAL A 1 278 ? -63.086 -4.689 76.911 1.00 82.50 278 VAL A CA 1
ATOM 2202 C C . VAL A 1 278 ? -61.721 -5.173 76.406 1.00 82.50 278 VAL A C 1
ATOM 2204 O O . VAL A 1 278 ? -61.448 -5.117 75.205 1.00 82.50 278 VAL A O 1
ATOM 2207 N N . VAL A 1 279 ? -60.859 -5.685 77.291 1.00 81.25 279 VAL A N 1
ATOM 2208 C CA . VAL A 1 279 ? -59.547 -6.241 76.914 1.00 81.25 279 VAL A CA 1
ATOM 2209 C C . VAL A 1 279 ? -59.705 -7.475 76.021 1.00 81.25 279 VAL A C 1
ATOM 2211 O O . VAL A 1 279 ? -58.978 -7.619 75.034 1.00 81.25 279 VAL A O 1
ATOM 2214 N N . ARG A 1 280 ? -60.671 -8.355 76.312 1.00 82.69 280 ARG A N 1
ATOM 2215 C CA . ARG A 1 280 ? -60.981 -9.510 75.454 1.00 82.69 280 ARG A CA 1
ATOM 2216 C C . ARG A 1 280 ? -61.472 -9.087 74.078 1.00 82.69 280 ARG A C 1
ATOM 2218 O O . ARG A 1 280 ? -61.009 -9.654 73.090 1.00 82.69 280 ARG A O 1
ATOM 2225 N N . GLN A 1 281 ? -62.348 -8.088 74.005 1.00 79.25 281 GLN A N 1
ATOM 2226 C CA . GLN A 1 281 ? -62.842 -7.569 72.733 1.00 79.25 281 GLN A CA 1
ATOM 2227 C C . GLN A 1 281 ? -61.700 -6.994 71.879 1.00 79.25 281 GLN A C 1
ATOM 2229 O O . GLN A 1 281 ? -61.583 -7.330 70.702 1.00 79.25 281 GLN A O 1
ATOM 2234 N N . ILE A 1 282 ? -60.799 -6.211 72.483 1.00 77.25 282 ILE A N 1
ATOM 2235 C CA . ILE A 1 282 ? -59.615 -5.665 71.799 1.00 77.25 282 ILE A CA 1
ATOM 2236 C C . ILE A 1 282 ? -58.720 -6.787 71.260 1.00 77.25 282 ILE A C 1
ATOM 2238 O O . ILE A 1 282 ? -58.306 -6.744 70.104 1.00 77.25 282 ILE A O 1
ATOM 2242 N N . ASN A 1 283 ? -58.451 -7.822 72.057 1.00 77.06 283 ASN A N 1
ATOM 2243 C CA . ASN A 1 283 ? -57.627 -8.951 71.618 1.00 77.06 283 ASN A CA 1
ATOM 2244 C C . ASN A 1 283 ? -58.280 -9.766 70.486 1.00 77.06 283 ASN A C 1
ATOM 2246 O O . ASN A 1 283 ? -57.573 -10.259 69.610 1.00 77.06 283 ASN A O 1
ATOM 2250 N N . GLN A 1 284 ? -59.610 -9.891 70.463 1.00 76.88 284 GLN A N 1
ATOM 2251 C CA . GLN A 1 284 ? -60.338 -10.572 69.382 1.00 76.88 284 GLN A CA 1
ATOM 2252 C C . GLN A 1 284 ? -60.339 -9.768 68.074 1.00 76.88 284 GLN A C 1
ATOM 2254 O O . GLN A 1 284 ? -60.147 -10.335 66.997 1.00 76.88 284 GLN A O 1
ATOM 2259 N N . GLU A 1 285 ? -60.499 -8.445 68.157 1.00 70.75 285 GLU A N 1
ATOM 2260 C CA . GLU A 1 285 ? -60.408 -7.555 66.992 1.00 70.75 285 GLU A CA 1
ATOM 2261 C C . GLU A 1 285 ? -58.987 -7.490 66.405 1.00 70.75 285 GLU A C 1
ATOM 2263 O O . GLU A 1 285 ? -58.832 -7.240 65.211 1.00 70.75 285 GLU A O 1
ATOM 2268 N N . LEU A 1 286 ? -57.954 -7.733 67.219 1.00 65.94 286 LEU A N 1
ATOM 2269 C CA . LEU A 1 286 ? -56.551 -7.763 66.789 1.00 65.94 286 LEU A CA 1
ATOM 2270 C C . LEU A 1 286 ? -56.079 -9.143 66.305 1.00 65.94 286 LEU A C 1
ATOM 2272 O O . LEU A 1 286 ? -55.163 -9.203 65.494 1.00 65.94 286 LEU A O 1
ATOM 2276 N N . GLY A 1 287 ? -56.658 -10.235 66.815 1.00 58.66 287 GLY A N 1
ATOM 2277 C CA . GLY A 1 287 ? -56.238 -11.613 66.518 1.00 58.66 287 GLY A CA 1
ATOM 2278 C C . GLY A 1 287 ? -56.945 -12.279 65.331 1.00 58.66 287 GLY A C 1
ATOM 2279 O O . GLY A 1 287 ? -56.701 -13.454 65.071 1.00 58.66 287 GLY A O 1
ATOM 2280 N N . SER A 1 288 ? -57.845 -11.570 64.643 1.00 47.75 288 SER A N 1
ATOM 2281 C CA . SER A 1 288 ? -58.641 -12.080 63.512 1.00 47.75 288 SER A CA 1
ATOM 2282 C C . SER A 1 288 ? -58.083 -11.717 62.122 1.00 47.75 288 SER A C 1
ATOM 2284 O O . SER A 1 288 ? -58.783 -11.875 61.122 1.00 47.75 288 SER A O 1
ATOM 2286 N N . VAL A 1 289 ? -56.820 -11.280 62.046 1.00 43.59 289 VAL A N 1
ATOM 2287 C CA . VAL A 1 289 ? -56.058 -10.996 60.811 1.00 43.59 289 VAL A CA 1
ATOM 2288 C C . VAL A 1 289 ? -54.691 -11.663 60.904 1.00 43.59 289 VAL A C 1
ATOM 2290 O O . VAL A 1 289 ? -54.232 -12.197 59.871 1.00 43.59 289 VAL A O 1
#

Secondary structure (DSSP, 8-state):
---TTHHHHHHHHHHHHHHHHHHHHHHHHHHHH-TT-HHHHHHHHHHHHHHHHHHHHTTT-HHHHHHHHHHHHHHHHHHHHHH-GGGHHHHHHHHHHHHHHHHHH--HHHHHHHHHHHHHHHHHHHHHHHH-GGG-SSSSHHHHHHHHHHHHHHHHHHHHHHHHHHHHHHHHHHHHHHHHHHHHHHHHHHHHHHHHHHHHHHHHHHHHHHHHHHHHHHHHHHHHHHHHHHHHHHHIIIIIHHHHHHHHHHHHHHHH--TTHHHHHHHHHHHHHHHHHHHHHHHHHHS--

Foldseek 3Di:
DPPPCPVLLVVLLVVLVVQLVVLVVVLVVCVVPPVVPPLVNVLSVQLNVLSVVLNVCCVVDVVVSLCSNLVSLLVSLLVCLQPPVLCVVVSLVSLLVSLLSLLQNPDDPVNVVSLVVSLCSLLVSLVVCLVDVVSHNDNDNVVSVVVSVVSNVSSVVSSVVSNVVNVVVSVVVVVVVVVVVVVVVVVVVVVVVVVVVVVVVVVVVVVVVVVVVVCVVVVVVVVVVVVVVVVLVVLCCPQQVVLVVVLVVLVVVCVVPVVPVVVSVVVNVVSVVSNVVSVVVSVVVVVPD